Protein AF-A0A7Y5RQY8-F1 (afdb_monomer_lite)

Structure (mmCIF, N/CA/C/O backbone):
data_AF-A0A7Y5RQY8-F1
#
_entry.id   AF-A0A7Y5RQY8-F1
#
loop_
_atom_site.group_PDB
_atom_site.id
_atom_site.type_symbol
_atom_site.label_atom_id
_atom_site.label_alt_id
_atom_site.label_comp_id
_atom_site.label_asym_id
_atom_site.label_entity_id
_atom_site.label_seq_id
_atom_site.pdbx_PDB_ins_code
_atom_site.Cartn_x
_atom_site.Cartn_y
_atom_site.Cartn_z
_atom_site.occupancy
_atom_site.B_iso_or_equiv
_atom_site.auth_seq_id
_atom_site.auth_comp_id
_atom_site.auth_asym_id
_atom_site.auth_atom_id
_atom_site.pdbx_PDB_model_num
ATOM 1 N N . ALA A 1 1 ? 16.089 6.364 12.285 1.00 86.25 1 ALA A N 1
ATOM 2 C CA . ALA A 1 1 ? 15.432 7.154 11.221 1.00 86.25 1 ALA A CA 1
ATOM 3 C C . ALA A 1 1 ? 16.442 7.715 10.218 1.00 86.25 1 ALA A C 1
ATOM 5 O O . ALA A 1 1 ? 16.440 7.250 9.089 1.00 86.25 1 ALA A O 1
ATOM 6 N N . LEU A 1 2 ? 17.347 8.623 10.615 1.00 91.94 2 LEU A N 1
ATOM 7 C CA . LEU A 1 2 ? 18.301 9.267 9.690 1.00 91.94 2 LEU A CA 1
ATOM 8 C C . LEU A 1 2 ? 19.175 8.281 8.898 1.00 91.94 2 LEU A C 1
ATOM 10 O O . LEU A 1 2 ? 19.294 8.417 7.688 1.00 91.94 2 LEU A O 1
ATOM 14 N N . PHE A 1 3 ? 19.718 7.253 9.556 1.00 95.25 3 PHE A N 1
ATOM 15 C CA . PHE A 1 3 ? 20.501 6.213 8.880 1.00 95.25 3 PHE A CA 1
ATOM 16 C C . PHE A 1 3 ? 19.697 5.464 7.802 1.00 95.25 3 PHE A C 1
ATOM 18 O O . PHE A 1 3 ? 20.173 5.301 6.686 1.00 95.25 3 PHE A O 1
ATOM 25 N N . ALA A 1 4 ? 18.458 5.061 8.108 1.00 93.50 4 ALA A N 1
ATOM 26 C CA . ALA A 1 4 ? 17.587 4.376 7.151 1.00 93.50 4 ALA A CA 1
ATOM 27 C C . ALA A 1 4 ? 17.190 5.288 5.979 1.00 93.50 4 ALA A C 1
ATOM 29 O O . ALA A 1 4 ? 17.157 4.837 4.841 1.00 93.50 4 ALA A O 1
ATOM 30 N N . ALA A 1 5 ? 16.947 6.576 6.246 1.00 94.44 5 ALA A N 1
ATOM 31 C CA . ALA A 1 5 ? 16.680 7.563 5.204 1.00 94.44 5 ALA A CA 1
ATOM 32 C C . ALA A 1 5 ? 17.895 7.761 4.285 1.00 94.44 5 ALA A C 1
ATOM 34 O O . ALA A 1 5 ? 17.738 7.781 3.069 1.00 94.44 5 ALA A O 1
ATOM 35 N N . LEU A 1 6 ? 19.106 7.844 4.849 1.00 95.56 6 LEU A N 1
ATOM 36 C CA . LEU A 1 6 ? 20.339 7.926 4.065 1.00 95.56 6 LEU A CA 1
ATOM 37 C C . LEU A 1 6 ? 20.538 6.667 3.216 1.00 95.56 6 LEU A C 1
ATOM 39 O O . LEU A 1 6 ? 20.807 6.778 2.026 1.00 95.56 6 LEU A O 1
ATOM 43 N N . LEU A 1 7 ? 20.351 5.482 3.801 1.00 95.44 7 LEU A N 1
ATOM 44 C CA . LEU A 1 7 ? 20.436 4.215 3.076 1.00 95.44 7 LEU A CA 1
ATOM 45 C C . LEU A 1 7 ? 19.425 4.156 1.921 1.00 95.44 7 LEU A C 1
ATOM 47 O O . LEU A 1 7 ? 19.789 3.768 0.815 1.00 95.44 7 LEU A O 1
ATOM 51 N N . PHE A 1 8 ? 18.183 4.585 2.156 1.00 93.81 8 PHE A N 1
ATOM 52 C CA . PHE A 1 8 ? 17.134 4.647 1.139 1.00 93.81 8 PHE A CA 1
ATOM 53 C C . PHE A 1 8 ? 17.478 5.615 -0.001 1.00 93.81 8 PHE A C 1
ATOM 55 O O . PHE A 1 8 ? 17.307 5.267 -1.169 1.00 93.81 8 PHE A O 1
ATOM 62 N N . LEU A 1 9 ? 18.003 6.805 0.314 1.00 93.75 9 LEU A N 1
ATOM 63 C CA . LEU A 1 9 ? 18.433 7.783 -0.690 1.00 93.75 9 LEU A CA 1
ATOM 64 C C . LEU A 1 9 ? 19.618 7.265 -1.508 1.00 93.75 9 LEU A C 1
ATOM 66 O O . LEU A 1 9 ? 19.594 7.361 -2.732 1.00 93.75 9 LEU A O 1
ATOM 70 N N . THR A 1 10 ? 20.616 6.663 -0.858 1.00 91.19 10 THR A N 1
ATOM 71 C CA . THR A 1 10 ? 21.766 6.060 -1.543 1.00 91.19 10 THR A CA 1
ATOM 72 C C . THR A 1 10 ? 21.325 4.921 -2.458 1.00 91.19 10 THR A C 1
ATOM 74 O O . THR A 1 10 ? 21.708 4.900 -3.623 1.00 91.19 10 THR A O 1
ATOM 77 N N . ALA A 1 11 ? 20.470 4.012 -1.981 1.00 90.25 11 ALA A N 1
ATOM 78 C CA . ALA A 1 11 ? 19.927 2.936 -2.807 1.00 90.25 11 ALA A CA 1
ATOM 79 C C . ALA A 1 11 ? 19.130 3.486 -4.002 1.00 90.25 11 ALA A C 1
ATOM 81 O O . ALA A 1 11 ? 19.327 3.047 -5.130 1.00 90.25 11 ALA A O 1
ATOM 82 N N . SER A 1 12 ? 18.294 4.504 -3.779 1.00 88.44 12 SER A N 1
ATOM 83 C CA . SER A 1 12 ? 17.529 5.161 -4.846 1.00 88.44 12 SER A CA 1
ATOM 84 C C . SER A 1 12 ? 18.435 5.827 -5.884 1.00 88.44 12 SER A C 1
ATOM 86 O O . SER A 1 12 ? 18.117 5.786 -7.068 1.00 88.44 12 SER A O 1
ATOM 88 N N . ALA A 1 13 ? 19.569 6.400 -5.464 1.00 85.00 13 ALA A N 1
ATOM 89 C CA . ALA A 1 13 ? 20.581 6.966 -6.358 1.00 85.00 13 ALA A CA 1
ATOM 90 C C . ALA A 1 13 ? 21.304 5.895 -7.187 1.00 85.00 13 ALA A C 1
ATOM 92 O O . ALA A 1 13 ? 21.624 6.135 -8.350 1.00 85.00 13 ALA A O 1
ATOM 93 N N . MET A 1 14 ? 21.548 4.719 -6.600 1.00 84.50 14 MET A N 1
ATOM 94 C CA . MET A 1 14 ? 22.193 3.588 -7.276 1.00 84.50 14 MET A CA 1
ATOM 95 C C . MET A 1 14 ? 21.294 2.916 -8.321 1.00 84.50 14 MET A C 1
ATOM 97 O O . MET A 1 14 ? 21.819 2.284 -9.231 1.00 84.50 14 MET A O 1
ATOM 101 N N . ILE A 1 15 ? 19.968 3.040 -8.194 1.00 78.44 15 ILE A N 1
ATOM 102 C CA . ILE A 1 15 ? 18.998 2.465 -9.136 1.00 78.44 15 ILE A CA 1
ATOM 103 C C . ILE A 1 15 ? 18.885 3.351 -10.380 1.00 78.44 15 ILE A C 1
ATOM 105 O O . ILE A 1 15 ? 19.345 2.972 -11.453 1.00 78.44 15 ILE A O 1
ATOM 109 N N . ASN A 1 16 ? 18.282 4.536 -10.249 1.00 73.88 16 ASN A N 1
ATOM 110 C CA . ASN A 1 16 ? 18.200 5.517 -11.325 1.00 73.88 16 ASN A CA 1
ATOM 111 C C . ASN A 1 16 ? 17.861 6.924 -10.802 1.00 73.88 16 ASN A C 1
ATOM 113 O O . ASN A 1 16 ? 17.529 7.151 -9.636 1.00 73.88 16 ASN A O 1
ATOM 117 N N . HIS A 1 17 ? 17.961 7.909 -11.689 1.00 72.88 17 HIS A N 1
ATOM 118 C CA . HIS A 1 17 ? 17.738 9.308 -11.341 1.00 72.88 17 HIS A CA 1
ATOM 119 C C . HIS A 1 17 ? 16.277 9.598 -10.939 1.00 72.88 17 HIS A C 1
ATOM 121 O O . HIS A 1 17 ? 16.040 10.386 -10.022 1.00 72.88 17 HIS A O 1
ATOM 127 N N . GLN A 1 18 ? 15.289 8.953 -11.573 1.00 75.25 18 GLN A N 1
ATOM 128 C CA . GLN A 1 18 ? 13.869 9.153 -11.255 1.00 75.25 18 GLN A CA 1
ATOM 129 C C . GLN A 1 18 ? 13.537 8.671 -9.842 1.00 75.25 18 GLN A C 1
ATOM 131 O O . GLN A 1 18 ? 12.853 9.380 -9.099 1.00 75.25 18 GLN A O 1
ATOM 136 N N . THR A 1 19 ? 14.053 7.503 -9.446 1.00 82.31 19 THR A N 1
ATOM 137 C CA . THR A 1 19 ? 13.873 6.972 -8.093 1.00 82.31 19 THR A CA 1
ATOM 138 C C . THR A 1 19 ? 14.480 7.903 -7.051 1.00 82.31 19 THR A C 1
ATOM 140 O O . THR A 1 19 ? 13.837 8.172 -6.040 1.00 82.31 19 THR A O 1
ATOM 143 N N . LEU A 1 20 ? 15.660 8.480 -7.310 1.00 84.75 20 LEU A N 1
ATOM 144 C CA . LEU A 1 20 ? 16.273 9.457 -6.404 1.00 84.75 20 LEU A CA 1
ATOM 145 C C . LEU A 1 20 ? 15.466 10.758 -6.292 1.00 84.75 20 LEU A C 1
ATOM 147 O O . LEU A 1 20 ? 15.287 11.261 -5.187 1.00 84.75 20 LEU A O 1
ATOM 151 N N . ILE A 1 21 ? 14.968 11.305 -7.404 1.00 82.06 21 ILE A N 1
ATOM 152 C CA . ILE A 1 21 ? 14.192 12.558 -7.404 1.00 82.06 21 ILE A CA 1
ATOM 153 C C . ILE A 1 21 ? 12.893 12.408 -6.602 1.00 82.06 21 ILE A C 1
ATOM 155 O O . ILE A 1 21 ? 12.483 13.336 -5.904 1.00 82.06 21 ILE A O 1
ATOM 159 N N . LEU A 1 22 ? 12.247 11.243 -6.683 1.00 84.00 22 LEU A N 1
ATOM 160 C CA . LEU A 1 22 ? 10.982 10.974 -5.994 1.00 84.00 22 LEU A CA 1
ATOM 161 C C . LEU A 1 22 ? 11.167 10.442 -4.564 1.00 84.00 22 LEU A C 1
ATOM 163 O O . LEU A 1 22 ? 10.248 10.544 -3.749 1.00 84.00 22 LEU A O 1
ATOM 167 N N . ALA A 1 23 ? 12.352 9.935 -4.218 1.00 90.50 23 ALA A N 1
ATOM 168 C CA . ALA A 1 23 ? 12.654 9.402 -2.892 1.00 90.50 23 ALA A CA 1
ATOM 169 C C . ALA A 1 23 ? 12.385 10.394 -1.733 1.00 90.50 23 ALA A C 1
ATOM 171 O O . ALA A 1 23 ? 11.777 9.978 -0.743 1.00 90.50 23 ALA A O 1
ATOM 172 N N . PRO A 1 24 ? 12.734 11.697 -1.812 1.00 92.88 24 PRO A N 1
ATOM 173 C CA . PRO A 1 24 ? 12.376 12.665 -0.775 1.00 92.88 24 PRO A CA 1
ATOM 174 C C . PRO A 1 24 ? 10.868 12.764 -0.523 1.00 92.88 24 PRO A C 1
ATOM 176 O O . PRO A 1 24 ? 10.451 12.824 0.632 1.00 92.88 24 PRO A O 1
ATOM 179 N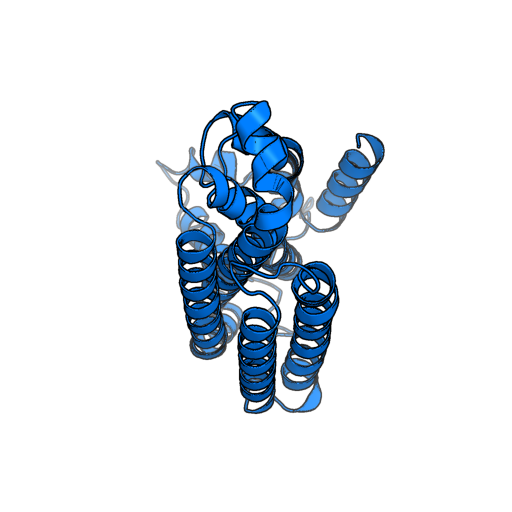 N . LEU A 1 25 ? 10.040 12.730 -1.575 1.00 90.25 25 LEU A N 1
ATOM 180 C CA . LEU A 1 25 ? 8.581 12.745 -1.432 1.00 90.25 25 LEU A CA 1
ATOM 181 C C . LEU A 1 25 ? 8.092 11.491 -0.695 1.00 90.25 25 LEU A C 1
ATOM 183 O O . LEU A 1 25 ? 7.275 11.595 0.222 1.00 90.25 25 LEU A O 1
ATOM 187 N N . ALA A 1 26 ? 8.640 10.322 -1.038 1.00 92.19 26 ALA A N 1
ATOM 188 C CA . ALA A 1 26 ? 8.333 9.077 -0.341 1.00 92.19 26 ALA A CA 1
ATOM 189 C C . ALA A 1 26 ? 8.706 9.138 1.148 1.00 92.19 26 ALA A C 1
ATOM 191 O O . ALA A 1 26 ? 7.901 8.769 2.004 1.00 92.19 26 ALA A O 1
ATOM 192 N N . LEU A 1 27 ? 9.886 9.676 1.474 1.00 94.75 27 LEU A N 1
ATOM 193 C CA . LEU A 1 27 ? 10.329 9.860 2.858 1.00 94.75 27 LEU A CA 1
ATOM 194 C C . LEU A 1 27 ? 9.451 10.841 3.635 1.00 94.75 27 LEU A C 1
ATOM 196 O O . LEU A 1 27 ? 9.189 10.604 4.811 1.00 94.75 27 LEU A O 1
ATOM 200 N N . VAL A 1 28 ? 8.982 11.922 3.009 1.00 94.56 28 VAL A N 1
ATOM 201 C CA . VAL A 1 28 ? 8.063 12.873 3.656 1.00 94.56 28 VAL A CA 1
ATOM 202 C C . VAL A 1 28 ? 6.733 12.199 3.985 1.00 94.56 28 VAL A C 1
ATOM 204 O O . VAL A 1 28 ? 6.226 12.367 5.093 1.00 94.56 28 VAL A O 1
ATOM 207 N N . ILE A 1 29 ? 6.187 11.396 3.069 1.00 94.31 29 ILE A N 1
ATOM 208 C CA . ILE A 1 29 ? 4.927 10.676 3.293 1.00 94.31 29 ILE A CA 1
ATOM 209 C C . ILE A 1 29 ? 5.100 9.624 4.400 1.00 94.31 29 ILE A C 1
ATOM 211 O O . ILE A 1 29 ? 4.358 9.640 5.380 1.00 94.31 29 ILE A O 1
ATOM 215 N N . ILE A 1 30 ? 6.115 8.760 4.306 1.00 91.56 30 ILE A N 1
ATOM 216 C CA . ILE A 1 30 ? 6.365 7.675 5.276 1.00 91.56 30 ILE A CA 1
ATOM 217 C C . ILE A 1 30 ? 6.840 8.217 6.636 1.00 91.56 30 ILE A C 1
ATOM 219 O O . ILE A 1 30 ? 6.532 7.654 7.681 1.00 91.56 30 ILE A O 1
ATOM 223 N N . GLY A 1 31 ? 7.582 9.320 6.662 1.00 92.06 31 GLY A N 1
ATOM 224 C CA . GLY A 1 31 ? 8.001 9.967 7.905 1.00 92.06 31 GLY A CA 1
ATOM 225 C C . GLY A 1 31 ? 6.883 10.776 8.564 1.00 92.06 31 GLY A C 1
ATOM 226 O O . GLY A 1 31 ? 6.864 10.921 9.784 1.00 92.06 31 GLY A O 1
ATOM 227 N N . GLY A 1 32 ? 5.955 11.304 7.762 1.00 92.25 32 GLY A N 1
ATOM 228 C CA . GLY A 1 32 ? 4.903 12.215 8.202 1.00 92.25 32 GLY A CA 1
ATOM 229 C C . GLY A 1 32 ? 3.539 11.572 8.453 1.00 92.25 32 GLY A C 1
ATOM 230 O O . GLY A 1 32 ? 2.712 12.204 9.115 1.00 92.25 32 GLY A O 1
ATOM 231 N N . TYR A 1 33 ? 3.271 10.350 7.967 1.00 92.69 33 TYR A N 1
ATOM 232 C CA . TYR A 1 33 ? 1.917 9.773 8.016 1.00 92.69 33 TYR A CA 1
ATOM 233 C C . TYR A 1 33 ? 1.357 9.707 9.444 1.00 92.69 33 TYR A C 1
ATOM 235 O O . TYR A 1 33 ? 0.183 10.004 9.653 1.00 92.69 33 TYR A O 1
ATOM 243 N N . SER A 1 34 ? 2.189 9.402 10.444 1.00 88.88 34 SER A N 1
ATOM 244 C CA . SER A 1 34 ? 1.762 9.276 11.845 1.00 88.88 34 SER A CA 1
ATOM 245 C C . SER A 1 34 ? 1.221 10.587 12.428 1.00 88.88 34 SER A C 1
ATOM 247 O O . SER A 1 34 ? 0.363 10.576 13.310 1.00 88.88 34 SER A O 1
ATOM 249 N N . LEU A 1 35 ? 1.656 11.737 11.902 1.00 94.69 35 LEU A N 1
ATOM 250 C CA . LEU A 1 35 ? 1.185 13.053 12.333 1.00 94.69 35 LEU A CA 1
ATOM 251 C C . LEU A 1 35 ? -0.209 13.384 11.790 1.00 94.69 35 LEU A C 1
ATOM 253 O O . LEU A 1 35 ? -0.902 14.234 12.350 1.00 94.69 35 LEU A O 1
ATOM 257 N N . THR A 1 36 ? -0.649 12.706 10.727 1.00 95.94 36 THR A N 1
ATOM 258 C CA . THR A 1 36 ? -1.875 13.066 9.998 1.00 95.94 36 THR A CA 1
ATOM 259 C C . THR A 1 36 ? -3.149 12.907 10.821 1.00 95.94 36 THR A C 1
ATOM 261 O O . THR A 1 36 ? -4.093 13.681 10.624 1.00 95.94 36 THR A O 1
ATOM 264 N N . LYS A 1 37 ? -3.128 12.019 11.826 1.00 96.00 37 LYS A N 1
ATOM 265 C CA . LYS A 1 37 ? -4.186 11.870 12.838 1.00 96.00 37 LYS A CA 1
ATOM 266 C C . LYS A 1 37 ? -4.514 13.186 13.561 1.00 96.00 37 LYS A C 1
ATOM 268 O O . LYS A 1 37 ? -5.621 13.362 14.054 1.00 96.00 37 LYS A O 1
ATOM 273 N N . ARG A 1 38 ? -3.605 14.168 13.616 1.00 96.31 38 ARG A N 1
ATOM 274 C CA . ARG A 1 38 ? -3.878 15.483 14.238 1.00 96.31 38 ARG A CA 1
ATOM 275 C C . ARG A 1 38 ? -4.837 16.344 13.406 1.00 96.31 38 ARG A C 1
ATOM 277 O O . ARG A 1 38 ? -5.558 17.193 13.938 1.00 96.31 38 ARG A O 1
ATOM 284 N N . TRP A 1 39 ? -4.880 16.131 12.093 1.00 95.50 39 TRP A N 1
ATOM 285 C CA . TRP A 1 39 ? -5.591 17.018 11.171 1.00 95.50 39 TRP A CA 1
ATOM 286 C C . TRP A 1 39 ? -6.813 16.369 10.530 1.00 95.50 39 TRP A C 1
ATOM 288 O O . TRP A 1 39 ? -7.833 17.049 10.397 1.00 95.50 39 TRP A O 1
ATOM 298 N N . THR A 1 40 ? -6.773 15.071 10.225 1.00 96.00 40 THR A N 1
ATOM 299 C CA . THR A 1 40 ? -7.836 14.395 9.469 1.00 96.00 40 THR A CA 1
ATOM 300 C C . THR A 1 40 ? -8.105 12.974 9.957 1.00 96.00 40 THR A C 1
ATOM 302 O O . THR A 1 40 ? -7.188 12.264 10.346 1.00 96.00 40 THR A O 1
ATOM 305 N N . ALA A 1 41 ? -9.370 12.545 9.880 1.00 95.81 41 ALA A N 1
ATOM 306 C CA . ALA A 1 41 ? -9.755 11.148 10.096 1.00 95.81 41 ALA A CA 1
ATOM 307 C C . ALA A 1 41 ? -9.360 10.243 8.914 1.00 95.81 41 ALA A C 1
ATOM 309 O O . ALA A 1 41 ? -9.377 9.027 9.039 1.00 95.81 41 ALA A O 1
ATOM 310 N N . LEU A 1 42 ? -8.984 10.823 7.768 1.00 95.88 42 LEU A N 1
ATOM 311 C CA . LEU A 1 42 ? -8.523 10.098 6.579 1.00 95.88 42 LEU A CA 1
ATOM 312 C C . LEU A 1 42 ? -7.035 9.700 6.655 1.00 95.88 42 LEU A C 1
ATOM 314 O O . LEU A 1 42 ? -6.427 9.403 5.631 1.00 95.88 42 LEU A O 1
ATOM 318 N N . CYS A 1 43 ? -6.438 9.698 7.850 1.00 95.50 43 CYS A N 1
ATOM 319 C CA . CYS A 1 43 ? -5.035 9.343 8.083 1.00 95.50 43 CYS A CA 1
ATOM 320 C C . CYS A 1 43 ? -4.662 7.956 7.530 1.00 95.50 43 CYS A C 1
ATOM 322 O O . CYS A 1 43 ? -3.565 7.779 7.007 1.00 95.50 43 CYS A O 1
ATOM 324 N N . HIS A 1 44 ? -5.607 7.012 7.554 1.00 96.94 44 HIS A N 1
ATOM 325 C CA . HIS A 1 44 ? -5.449 5.655 7.023 1.00 96.94 44 HIS A CA 1
ATOM 326 C C . HIS A 1 44 ? -5.123 5.647 5.520 1.00 96.94 44 HIS A C 1
ATOM 328 O O . HIS A 1 44 ? -4.323 4.841 5.054 1.00 96.94 44 HIS A O 1
ATOM 334 N N . LEU A 1 45 ? -5.672 6.602 4.752 1.00 97.44 45 LEU A N 1
ATOM 335 C CA . LEU A 1 45 ? -5.351 6.754 3.328 1.00 97.44 45 LEU A CA 1
ATOM 336 C C . LEU A 1 45 ? -3.933 7.295 3.114 1.00 97.44 45 LEU A C 1
ATOM 338 O O . LEU A 1 45 ? -3.343 7.032 2.072 1.00 97.44 45 LEU A O 1
ATOM 342 N N . VAL A 1 46 ? -3.369 8.031 4.078 1.00 96.50 46 VAL A N 1
ATOM 343 C CA . VAL A 1 46 ? -1.985 8.523 3.988 1.00 96.50 46 VAL A CA 1
ATOM 344 C C . VAL A 1 46 ? -0.990 7.401 4.272 1.00 96.50 46 VAL A C 1
ATOM 346 O O . VAL A 1 46 ? 0.018 7.301 3.575 1.00 96.50 46 VAL A O 1
ATOM 349 N N . LEU A 1 47 ? -1.289 6.517 5.231 1.00 94.94 47 LEU A N 1
ATOM 350 C CA . LEU A 1 47 ? -0.525 5.277 5.398 1.00 94.94 47 LEU A CA 1
ATOM 351 C C . LEU A 1 47 ? -0.631 4.400 4.141 1.00 94.94 47 LEU A C 1
ATOM 353 O O . LEU A 1 47 ? 0.388 3.941 3.626 1.00 94.94 47 LEU A O 1
ATOM 357 N N . GLY A 1 48 ? -1.849 4.242 3.610 1.00 96.88 48 GLY A N 1
ATOM 358 C CA . GLY A 1 48 ? -2.094 3.553 2.345 1.00 96.88 48 GLY A CA 1
ATOM 359 C C . GLY A 1 48 ? -1.273 4.126 1.195 1.00 96.88 48 GLY A C 1
ATOM 360 O O . GLY A 1 48 ? -0.621 3.378 0.471 1.00 96.88 48 GLY A O 1
ATOM 361 N N . LEU A 1 49 ? -1.226 5.454 1.069 1.00 95.56 49 LEU A N 1
ATOM 362 C CA . LEU A 1 49 ? -0.393 6.137 0.085 1.00 95.56 49 LEU A CA 1
ATOM 363 C C . LEU A 1 49 ? 1.087 5.801 0.278 1.00 95.56 49 LEU A C 1
ATOM 365 O O . LEU A 1 49 ? 1.759 5.503 -0.701 1.00 95.56 49 LEU A O 1
ATOM 369 N N . GLY A 1 50 ? 1.585 5.796 1.518 1.00 94.50 50 GLY A N 1
ATOM 370 C CA . GLY A 1 50 ? 2.972 5.439 1.824 1.00 94.50 50 GLY A CA 1
ATOM 371 C C . GLY A 1 50 ? 3.370 4.058 1.297 1.00 94.50 50 GLY A C 1
ATOM 372 O O . GLY A 1 50 ? 4.445 3.920 0.717 1.00 94.50 50 GLY A O 1
ATOM 373 N N . LEU A 1 51 ? 2.494 3.057 1.429 1.00 94.38 51 LEU A N 1
ATOM 374 C CA . LEU A 1 51 ? 2.737 1.708 0.904 1.00 94.38 51 LEU A CA 1
ATOM 375 C C . LEU A 1 51 ? 2.453 1.575 -0.601 1.00 94.38 51 LEU A C 1
ATOM 377 O O . LEU A 1 51 ? 3.139 0.817 -1.284 1.00 94.38 51 LEU A O 1
ATOM 381 N N . ALA A 1 52 ? 1.525 2.355 -1.156 1.00 95.50 52 ALA A N 1
ATOM 382 C CA . ALA A 1 52 ? 1.269 2.409 -2.598 1.00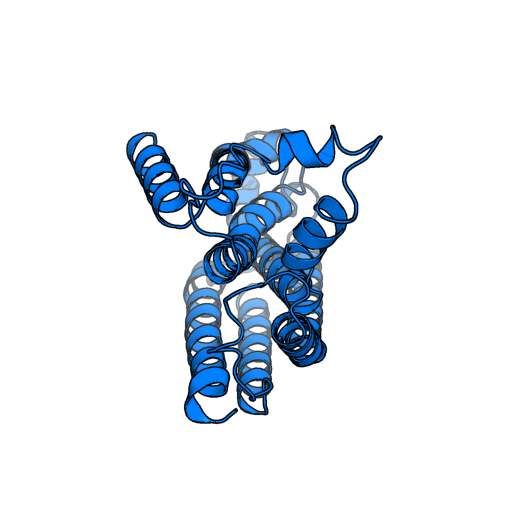 95.50 52 ALA A CA 1
ATOM 383 C C . ALA A 1 52 ? 2.452 2.959 -3.412 1.00 95.50 52 ALA A C 1
ATOM 385 O O . ALA A 1 52 ? 2.559 2.695 -4.610 1.00 95.50 52 ALA A O 1
ATOM 386 N N . LEU A 1 53 ? 3.378 3.678 -2.771 1.00 92.00 53 LEU A N 1
ATOM 387 C CA . LEU A 1 53 ? 4.630 4.087 -3.404 1.00 92.00 53 LEU A CA 1
ATOM 388 C C . LEU A 1 53 ? 5.547 2.902 -3.732 1.00 92.00 53 LEU A C 1
ATOM 390 O O . LEU A 1 53 ? 6.400 3.049 -4.600 1.00 92.00 53 LEU A O 1
ATOM 394 N N . ALA A 1 54 ? 5.385 1.739 -3.093 1.00 91.19 54 ALA A N 1
ATOM 395 C CA . ALA A 1 54 ? 6.211 0.565 -3.369 1.00 91.19 54 ALA A CA 1
ATOM 396 C C . ALA A 1 54 ? 6.031 0.023 -4.804 1.00 91.19 54 ALA A C 1
ATOM 398 O O . ALA A 1 54 ? 7.036 -0.053 -5.511 1.00 91.19 54 ALA A O 1
ATOM 399 N N . PRO A 1 55 ? 4.813 -0.300 -5.299 1.00 90.44 55 PRO A N 1
ATOM 400 C CA . PRO A 1 55 ? 4.638 -0.718 -6.694 1.00 90.44 55 PRO A CA 1
ATOM 401 C C . PRO A 1 55 ? 5.009 0.384 -7.700 1.00 90.44 55 PRO A C 1
ATOM 403 O O . PRO A 1 55 ? 5.604 0.078 -8.730 1.00 90.44 55 PRO A O 1
ATOM 406 N N . LEU A 1 56 ? 4.743 1.662 -7.396 1.00 87.38 56 LEU A N 1
ATOM 407 C CA . LEU A 1 56 ? 5.162 2.783 -8.255 1.00 87.38 56 LEU A CA 1
ATOM 408 C C . LEU A 1 56 ? 6.690 2.905 -8.334 1.00 87.38 56 LEU A C 1
ATOM 410 O O . LEU A 1 56 ? 7.249 3.084 -9.414 1.00 87.38 56 LEU A O 1
ATOM 414 N N . GLY A 1 57 ? 7.367 2.795 -7.191 1.00 86.06 57 GLY A N 1
ATOM 415 C CA . GLY A 1 57 ? 8.821 2.837 -7.086 1.00 86.06 57 GLY A CA 1
ATOM 416 C C . GLY A 1 57 ? 9.483 1.630 -7.744 1.00 86.06 57 GLY A C 1
ATOM 417 O O . GLY A 1 57 ? 10.475 1.800 -8.441 1.00 86.06 57 GLY A O 1
ATOM 418 N N . GLY A 1 58 ? 8.911 0.432 -7.585 1.00 84.25 58 GLY A N 1
ATOM 419 C CA . GLY A 1 58 ? 9.372 -0.785 -8.256 1.00 84.25 58 GLY A CA 1
ATOM 420 C C . GLY A 1 58 ? 9.245 -0.690 -9.776 1.00 84.25 58 GLY A C 1
ATOM 421 O O . GLY A 1 58 ? 10.185 -1.026 -10.492 1.00 84.25 58 GLY A O 1
ATOM 422 N N . TRP A 1 59 ? 8.130 -0.148 -10.270 1.00 82.00 59 TRP A N 1
ATOM 423 C CA . TRP A 1 59 ? 7.962 0.132 -11.692 1.00 82.00 59 TRP A CA 1
ATOM 424 C C . TRP A 1 59 ? 9.006 1.132 -12.198 1.00 82.00 59 TRP A C 1
ATOM 426 O O . TRP A 1 59 ? 9.739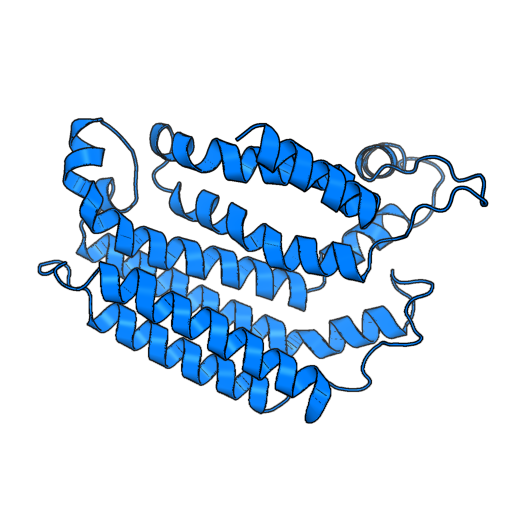 0.828 -13.132 1.00 82.00 59 TRP A O 1
ATOM 436 N N . LEU A 1 60 ? 9.149 2.281 -11.531 1.00 78.25 60 LEU A N 1
ATOM 437 C CA . LEU A 1 60 ? 10.162 3.291 -11.853 1.00 78.25 60 LEU A CA 1
ATOM 438 C C . LEU A 1 60 ? 11.594 2.755 -11.801 1.00 78.25 60 LEU A C 1
ATOM 440 O O . LEU A 1 60 ? 12.428 3.176 -12.597 1.00 78.25 60 LEU A O 1
ATOM 444 N N . ALA A 1 61 ? 11.890 1.843 -10.879 1.00 78.00 61 ALA A N 1
ATOM 445 C CA . ALA A 1 61 ? 13.181 1.175 -10.806 1.00 78.00 61 ALA A CA 1
ATOM 446 C C . ALA A 1 61 ? 13.435 0.310 -12.048 1.00 78.00 61 ALA A C 1
ATOM 448 O O . ALA A 1 61 ? 14.549 0.310 -12.562 1.00 78.00 61 ALA A O 1
ATOM 449 N N . ALA A 1 62 ? 12.402 -0.381 -12.541 1.00 74.88 62 ALA A N 1
ATOM 450 C CA . ALA A 1 62 ? 12.493 -1.276 -13.690 1.00 74.88 62 ALA A CA 1
ATOM 451 C C . ALA A 1 62 ? 12.574 -0.542 -15.037 1.00 74.88 62 ALA A C 1
ATOM 453 O O . ALA A 1 62 ? 13.300 -0.986 -15.918 1.00 74.88 62 ALA A O 1
ATOM 454 N N . VAL A 1 63 ? 11.840 0.564 -15.207 1.00 70.69 63 VAL A N 1
ATOM 455 C CA . VAL A 1 63 ? 11.714 1.264 -16.506 1.00 70.69 63 VAL A CA 1
ATOM 456 C C . VAL A 1 63 ? 12.436 2.610 -16.567 1.00 70.69 63 VAL A C 1
ATOM 458 O O . VAL A 1 63 ? 12.448 3.270 -17.607 1.00 70.69 63 VAL A O 1
ATOM 461 N N . GLY A 1 64 ? 12.990 3.063 -15.443 1.00 64.12 64 GLY A N 1
ATOM 462 C CA . GLY A 1 64 ? 13.693 4.335 -15.360 1.00 64.12 64 GLY A CA 1
ATOM 463 C C . GLY A 1 64 ? 14.998 4.343 -16.156 1.00 64.12 64 GLY A C 1
ATOM 464 O O . GLY A 1 64 ? 15.617 3.305 -16.384 1.00 64.12 64 GLY A O 1
ATOM 465 N N . ARG A 1 65 ? 15.438 5.531 -16.586 1.00 60.25 65 ARG A N 1
ATOM 466 C CA . ARG A 1 65 ? 16.656 5.662 -17.401 1.00 60.25 65 ARG A CA 1
ATOM 467 C C . ARG A 1 65 ? 17.910 5.670 -16.511 1.00 60.25 65 ARG A C 1
ATOM 469 O O . ARG A 1 65 ? 17.930 6.421 -15.525 1.00 60.25 65 ARG A O 1
ATOM 476 N N . PRO A 1 66 ? 18.959 4.898 -16.854 1.00 54.78 66 PRO A N 1
ATOM 477 C CA . PRO A 1 66 ? 20.248 4.945 -16.166 1.00 54.78 66 PRO A CA 1
ATOM 478 C C . PRO A 1 66 ? 20.904 6.331 -16.219 1.00 54.78 66 PRO A C 1
ATOM 480 O O . PRO A 1 66 ? 20.515 7.195 -17.005 1.00 54.78 66 PRO A O 1
ATOM 483 N N . TRP A 1 67 ? 21.937 6.531 -15.399 1.00 52.66 67 TRP A N 1
ATOM 484 C CA . TRP A 1 67 ? 22.790 7.720 -15.445 1.00 52.66 67 TRP A CA 1
ATOM 485 C C . TRP A 1 67 ? 23.591 7.757 -16.758 1.00 52.66 67 TRP A C 1
ATOM 487 O O . TRP A 1 67 ? 24.644 7.131 -16.857 1.00 52.66 67 TRP A O 1
ATOM 497 N N . ASP A 1 68 ? 23.105 8.476 -17.769 1.00 51.19 68 ASP A N 1
ATOM 498 C CA . ASP A 1 68 ? 23.840 8.684 -19.019 1.00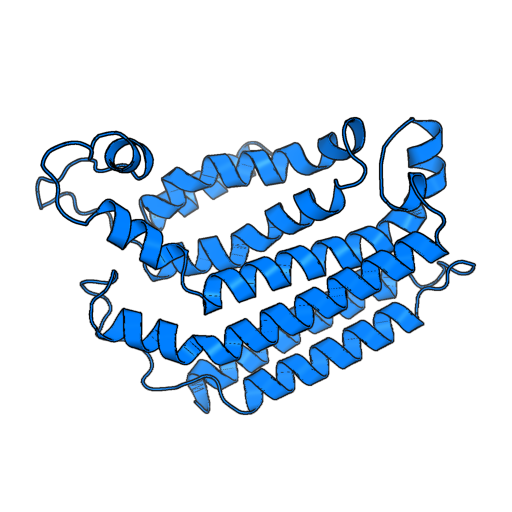 51.19 68 ASP A CA 1
ATOM 499 C C . ASP A 1 68 ? 24.688 9.961 -18.944 1.00 51.19 68 ASP A C 1
ATOM 501 O O . ASP A 1 68 ? 24.227 11.068 -19.212 1.00 51.19 68 ASP A O 1
ATOM 505 N N . ILE A 1 69 ? 25.945 9.787 -18.536 1.00 46.94 69 ILE A N 1
ATOM 506 C CA . ILE A 1 69 ? 26.946 10.859 -18.421 1.00 46.94 69 ILE A CA 1
ATOM 507 C C . ILE A 1 69 ? 27.588 11.162 -19.795 1.00 46.94 69 ILE A C 1
ATOM 509 O O . ILE A 1 69 ? 28.211 12.204 -19.977 1.00 46.94 69 ILE A O 1
ATOM 513 N N . ALA A 1 70 ? 27.442 10.272 -20.786 1.00 44.38 70 ALA A N 1
ATOM 514 C CA . ALA A 1 70 ? 28.169 10.342 -22.055 1.00 44.38 70 ALA A CA 1
ATOM 515 C C . ALA A 1 70 ? 27.464 11.184 -23.134 1.00 44.38 70 ALA A C 1
ATOM 517 O O . ALA A 1 70 ? 28.134 11.703 -24.026 1.00 44.38 70 ALA A O 1
ATOM 518 N N . SER A 1 71 ? 26.138 11.345 -23.069 1.00 52.91 71 SER A N 1
ATOM 519 C CA . SER A 1 71 ? 25.365 12.077 -24.087 1.00 52.91 71 SER A CA 1
ATOM 520 C C . SER A 1 71 ? 25.343 13.601 -23.924 1.00 52.91 71 SER A C 1
ATOM 522 O O . SER A 1 71 ? 24.763 14.284 -24.765 1.00 52.91 71 SER A O 1
ATOM 524 N N . GLY A 1 72 ? 25.947 14.162 -22.869 1.00 42.88 72 GLY A N 1
ATOM 525 C CA . GLY A 1 72 ? 25.939 15.612 -22.619 1.00 42.88 72 GLY A CA 1
ATOM 526 C C . GLY A 1 72 ? 24.548 16.203 -22.339 1.00 42.88 72 GLY A C 1
ATOM 527 O O . GLY A 1 72 ? 24.433 17.404 -22.104 1.00 42.88 72 GLY A O 1
ATOM 528 N N . ASN A 1 73 ? 23.497 15.373 -22.303 1.00 44.47 73 ASN A N 1
ATOM 529 C CA . ASN A 1 73 ? 22.153 15.735 -21.856 1.00 44.47 73 ASN A CA 1
ATOM 530 C C . ASN A 1 73 ? 22.098 15.671 -20.334 1.00 44.47 73 ASN A C 1
ATOM 532 O O . ASN A 1 73 ? 21.409 14.879 -19.694 1.00 44.47 73 ASN A O 1
ATOM 536 N N . GLU A 1 74 ? 22.911 16.542 -19.778 1.00 46.25 74 GLU A N 1
ATOM 537 C CA . GLU A 1 74 ? 22.985 16.872 -18.387 1.00 46.25 74 GLU A CA 1
ATOM 538 C C . GLU A 1 74 ? 21.633 17.495 -17.972 1.00 46.25 74 GLU A C 1
ATOM 540 O O . GLU A 1 74 ? 21.269 18.591 -18.390 1.00 46.25 74 GLU A O 1
ATOM 545 N N . TRP A 1 75 ? 20.890 16.786 -17.115 1.00 49.88 75 TRP A N 1
ATOM 546 C CA . TRP A 1 75 ? 19.808 17.333 -16.280 1.00 49.88 75 TRP A CA 1
ATOM 547 C C . TRP A 1 75 ? 18.521 17.780 -16.989 1.00 49.88 75 TRP A C 1
ATOM 549 O O . TRP A 1 75 ? 18.147 18.952 -16.961 1.00 49.88 75 TRP A O 1
ATOM 559 N N . ALA A 1 76 ? 17.702 16.826 -17.420 1.00 41.69 76 ALA A N 1
ATOM 560 C CA . ALA A 1 76 ? 16.253 17.025 -17.362 1.00 41.69 76 ALA A CA 1
ATOM 561 C C . ALA A 1 76 ? 15.718 16.419 -16.050 1.00 41.69 76 ALA A C 1
ATOM 563 O O . ALA A 1 76 ? 15.206 15.298 -16.061 1.00 41.69 76 ALA A O 1
ATOM 564 N N . PRO A 1 77 ? 15.873 17.074 -14.878 1.00 40.03 77 PRO A N 1
ATOM 565 C CA . PRO A 1 77 ? 15.234 16.578 -13.672 1.00 40.03 77 PRO A CA 1
ATOM 566 C C . PRO A 1 77 ? 13.727 16.590 -13.921 1.00 40.03 77 PRO A C 1
ATOM 568 O O . PRO A 1 77 ? 13.200 17.545 -14.495 1.00 40.03 77 PRO A O 1
ATOM 571 N N . LEU A 1 78 ? 13.038 15.549 -13.445 1.00 40.78 78 LEU A N 1
ATOM 572 C CA . LEU A 1 78 ? 11.584 15.400 -13.538 1.00 40.78 78 LEU A CA 1
ATOM 573 C C . LEU A 1 78 ? 10.867 16.732 -13.236 1.00 40.78 78 LEU A C 1
ATOM 575 O O . LEU A 1 78 ? 9.936 17.094 -13.935 1.00 40.78 78 LEU A O 1
ATOM 579 N N . GLY A 1 79 ? 11.372 17.518 -12.275 1.00 33.59 79 GLY A N 1
ATOM 580 C CA . GLY A 1 79 ? 10.846 18.839 -11.924 1.00 33.59 79 GLY A CA 1
ATOM 581 C C . GLY A 1 79 ? 11.174 19.998 -12.877 1.00 33.59 79 GLY A C 1
ATOM 582 O O . GLY A 1 79 ? 10.336 20.875 -13.017 1.00 33.59 79 GLY A O 1
ATOM 583 N N . LEU A 1 80 ? 12.325 20.045 -13.558 1.00 34.06 80 LEU A N 1
ATOM 584 C CA . LEU A 1 80 ? 12.631 21.168 -14.459 1.00 34.06 80 LEU A CA 1
ATOM 585 C C . LEU A 1 80 ? 11.962 20.951 -15.815 1.00 34.06 80 LEU A C 1
ATOM 587 O O . LEU A 1 80 ? 11.296 21.857 -16.276 1.00 34.06 80 LEU A O 1
ATOM 591 N N . THR A 1 81 ? 11.947 19.739 -16.377 1.00 40.38 81 THR A N 1
ATOM 592 C CA . THR A 1 81 ? 11.186 19.476 -17.613 1.00 40.38 81 THR A CA 1
ATOM 593 C C . THR A 1 81 ? 9.670 19.612 -17.443 1.00 40.38 81 THR A C 1
ATOM 595 O O . THR A 1 81 ? 9.024 20.073 -18.378 1.00 40.38 81 THR A O 1
ATOM 598 N N . ILE A 1 82 ? 9.095 19.319 -16.264 1.00 34.91 82 ILE A N 1
ATOM 599 C CA . ILE A 1 82 ? 7.667 19.582 -15.973 1.00 34.91 82 ILE A CA 1
ATOM 600 C C . ILE A 1 82 ? 7.328 21.088 -16.029 1.00 34.91 82 ILE A C 1
ATOM 602 O O . ILE A 1 82 ? 6.196 21.429 -16.366 1.00 34.91 82 ILE A O 1
ATOM 606 N N . PHE A 1 83 ? 8.285 21.989 -15.759 1.00 32.78 83 PHE A N 1
ATOM 607 C CA . PHE A 1 83 ? 8.042 23.441 -15.706 1.00 32.78 83 PHE A CA 1
ATOM 608 C C . PHE A 1 83 ? 8.758 24.275 -16.791 1.00 32.78 83 PHE A C 1
ATOM 610 O O . PHE A 1 83 ? 8.338 25.400 -17.043 1.00 32.78 83 PHE A O 1
ATOM 617 N N . THR A 1 84 ? 9.789 23.763 -17.473 1.00 36.91 84 THR A N 1
ATOM 618 C CA . THR A 1 84 ? 10.565 24.486 -18.507 1.00 36.91 84 THR A CA 1
ATOM 619 C C . THR A 1 84 ? 10.236 24.072 -19.940 1.00 36.91 84 THR A C 1
ATOM 621 O O . THR A 1 84 ? 10.931 24.478 -20.865 1.00 36.91 84 THR A O 1
ATOM 624 N N . SER A 1 85 ? 9.182 23.287 -20.161 1.00 38.94 85 SER A N 1
ATOM 625 C CA . SER A 1 85 ? 8.777 22.805 -21.492 1.00 38.94 85 SER A CA 1
ATOM 626 C C . SER A 1 85 ? 7.581 23.556 -22.090 1.00 38.94 85 SER A C 1
ATOM 628 O O . SER A 1 85 ? 6.823 22.990 -22.873 1.00 38.94 85 SER A O 1
ATOM 630 N N . LEU A 1 86 ? 7.404 24.841 -21.762 1.00 38.62 86 LEU A N 1
ATOM 631 C CA . LEU A 1 86 ? 6.388 25.656 -22.441 1.00 38.62 86 LEU A CA 1
ATOM 632 C C . LEU A 1 86 ? 6.818 26.118 -23.839 1.00 38.62 86 LEU A C 1
ATOM 634 O O . LEU A 1 86 ? 5.950 26.428 -24.647 1.00 38.62 86 LEU A O 1
ATOM 638 N N . GLU A 1 87 ? 8.108 26.081 -24.180 1.00 37.38 87 GLU A N 1
ATOM 639 C CA . GLU A 1 87 ? 8.575 26.425 -25.526 1.00 37.38 87 GLU A CA 1
ATOM 640 C C . GLU A 1 87 ? 9.762 25.535 -25.938 1.00 37.38 87 GLU A C 1
ATOM 642 O O . GLU A 1 87 ? 10.872 25.675 -25.436 1.00 37.38 87 GLU A O 1
ATOM 647 N N . GLY A 1 88 ? 9.533 24.601 -26.869 1.00 39.69 88 GLY A N 1
ATOM 648 C CA . GLY A 1 88 ? 10.599 24.069 -27.734 1.00 39.69 88 GLY A CA 1
ATOM 649 C C . GLY A 1 88 ? 11.103 22.637 -27.509 1.00 39.69 88 GLY A C 1
ATOM 650 O O . GLY A 1 88 ? 11.813 22.135 -28.375 1.00 39.69 88 GLY A O 1
ATOM 651 N N . ALA A 1 89 ? 10.719 21.934 -26.442 1.00 40.50 89 ALA A N 1
ATOM 652 C CA . ALA A 1 89 ? 11.040 20.511 -26.272 1.00 40.50 89 ALA A CA 1
ATOM 653 C C . ALA A 1 89 ? 9.791 19.661 -26.530 1.00 40.50 89 ALA A C 1
ATOM 655 O O . ALA A 1 89 ? 8.905 19.567 -25.681 1.00 40.50 89 ALA A O 1
ATOM 656 N N . GLY A 1 90 ? 9.700 19.066 -27.719 1.00 39.50 90 GLY A N 1
ATOM 657 C CA . GLY A 1 90 ? 8.639 18.114 -28.031 1.00 39.50 90 GLY A CA 1
ATOM 658 C C . GLY A 1 90 ? 8.548 16.995 -26.983 1.00 39.50 90 GLY A C 1
ATOM 659 O O . GLY A 1 90 ? 9.572 16.497 -26.523 1.00 39.50 90 GLY A O 1
ATOM 660 N N . ASN A 1 91 ? 7.307 16.627 -26.630 1.00 45.41 91 ASN A N 1
ATOM 661 C CA . ASN A 1 91 ? 6.822 15.335 -26.104 1.00 45.41 91 ASN A CA 1
ATOM 662 C C . ASN A 1 91 ? 7.511 14.643 -24.897 1.00 45.41 91 ASN A C 1
ATOM 664 O O . ASN A 1 91 ? 6.892 13.763 -24.302 1.00 45.41 91 ASN A O 1
ATOM 668 N N . ALA A 1 92 ? 8.679 15.069 -24.415 1.00 43.03 92 ALA A N 1
ATOM 669 C CA . ALA A 1 92 ? 9.462 14.344 -23.406 1.00 43.03 92 ALA A CA 1
ATOM 670 C C . ALA A 1 92 ? 8.809 14.282 -22.006 1.00 43.03 92 ALA A C 1
ATOM 672 O O . ALA A 1 92 ? 8.963 13.293 -21.282 1.00 43.03 92 ALA A O 1
ATOM 673 N N . VAL A 1 93 ? 8.044 15.311 -21.616 1.00 41.22 93 VAL A N 1
ATOM 674 C CA . VAL A 1 93 ? 7.278 15.325 -20.348 1.00 41.22 93 VAL A CA 1
ATOM 675 C C . VAL A 1 93 ? 6.070 14.403 -20.424 1.00 41.22 93 VAL A C 1
ATOM 677 O O . VAL A 1 93 ? 5.820 13.638 -19.493 1.00 41.22 93 VAL A O 1
ATOM 680 N N . GLY A 1 94 ? 5.344 14.460 -21.543 1.00 42.56 94 GLY A N 1
ATOM 681 C CA . GLY A 1 94 ? 4.206 13.583 -21.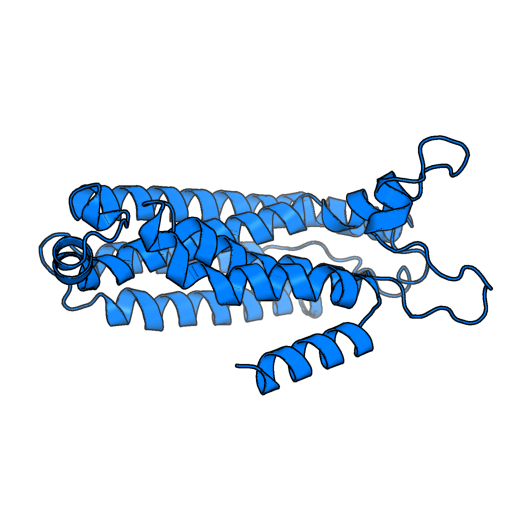803 1.00 42.56 94 GLY A CA 1
ATOM 682 C C . GLY A 1 94 ? 4.629 12.118 -21.811 1.00 42.56 94 GLY A C 1
ATOM 683 O O . GLY A 1 94 ? 3.979 11.296 -21.177 1.00 42.56 94 GLY A O 1
ATOM 684 N N . GLU A 1 95 ? 5.771 11.811 -22.428 1.00 48.31 95 GLU A N 1
ATOM 685 C CA . GLU A 1 95 ? 6.356 10.468 -22.460 1.00 48.31 95 GLU A CA 1
ATOM 686 C C . GLU A 1 95 ? 6.802 9.987 -21.072 1.00 48.31 95 GLU A C 1
ATOM 688 O O . GLU A 1 95 ? 6.489 8.865 -20.683 1.00 48.31 95 GLU A O 1
ATOM 693 N N . SER A 1 96 ? 7.465 10.839 -20.280 1.00 48.34 96 SER A N 1
ATOM 694 C CA . SER A 1 96 ? 7.953 10.470 -18.939 1.00 48.34 96 SER A CA 1
ATOM 695 C C . SER A 1 96 ? 6.822 10.235 -17.930 1.00 48.34 96 SER A C 1
ATOM 697 O O . SER A 1 96 ? 6.912 9.340 -17.089 1.00 48.34 96 SER A O 1
ATOM 699 N N . LEU A 1 97 ? 5.739 11.013 -18.016 1.00 51.91 97 LEU A N 1
ATOM 700 C CA . LEU A 1 97 ? 4.558 10.844 -17.168 1.00 51.91 97 LEU A CA 1
ATOM 701 C C . LEU A 1 97 ? 3.696 9.653 -17.626 1.00 51.91 97 LEU A C 1
ATOM 703 O O . LEU A 1 97 ? 3.161 8.930 -16.787 1.00 51.91 97 LEU A O 1
ATOM 707 N N . ALA A 1 98 ? 3.614 9.398 -18.937 1.00 54.44 98 ALA A N 1
ATOM 708 C CA . ALA A 1 98 ? 2.911 8.243 -19.503 1.00 54.44 98 ALA A CA 1
ATOM 709 C C . ALA A 1 98 ? 3.520 6.897 -19.074 1.00 54.44 98 ALA A C 1
ATOM 711 O O . ALA A 1 98 ? 2.797 5.909 -18.957 1.00 54.44 98 ALA A O 1
ATOM 712 N N . ILE A 1 99 ? 4.824 6.855 -18.780 1.00 56.53 99 ILE A N 1
ATOM 713 C CA . ILE A 1 99 ? 5.481 5.670 -18.212 1.00 56.53 99 ILE A CA 1
ATOM 714 C C . ILE A 1 99 ? 4.964 5.382 -16.801 1.00 56.53 99 ILE A C 1
ATOM 716 O O . ILE A 1 99 ? 4.643 4.243 -16.491 1.00 56.53 99 ILE A O 1
ATOM 720 N N . VAL A 1 100 ? 4.873 6.387 -15.927 1.00 60.66 100 VAL A N 1
ATOM 721 C CA . VAL A 1 100 ? 4.464 6.189 -14.520 1.00 60.66 100 VAL A CA 1
ATOM 722 C C . VAL A 1 100 ? 2.963 5.942 -14.397 1.00 60.66 100 VAL A C 1
ATOM 724 O O . VAL A 1 100 ? 2.521 5.190 -13.532 1.00 60.66 100 VAL A O 1
ATOM 727 N N . LEU A 1 101 ? 2.175 6.555 -15.278 1.00 70.56 101 LEU A N 1
ATOM 728 C CA . LEU A 1 101 ? 0.716 6.490 -15.266 1.00 70.56 101 LEU A CA 1
ATOM 729 C C . LEU A 1 101 ? 0.150 5.315 -16.075 1.00 70.56 101 LEU A C 1
ATOM 731 O O . LEU A 1 101 ? -1.005 5.362 -16.501 1.00 70.56 101 LEU A O 1
ATOM 735 N N . GLN A 1 102 ? 0.940 4.257 -16.277 1.00 77.88 102 GLN A N 1
ATOM 736 C CA . GLN A 1 102 ? 0.462 3.039 -16.922 1.00 77.88 102 GLN A CA 1
ATOM 737 C C . GLN A 1 102 ? -0.770 2.501 -16.178 1.00 77.88 102 GLN A C 1
ATOM 739 O O . GLN A 1 102 ? -0.704 2.330 -14.955 1.00 77.88 102 GLN A O 1
ATOM 744 N N . PRO A 1 103 ? -1.894 2.226 -16.872 1.00 83.75 103 PRO A N 1
ATOM 745 C CA . PRO A 1 103 ? -3.156 1.917 -16.203 1.00 83.75 103 PRO A CA 1
ATOM 746 C C . PRO A 1 103 ? -3.060 0.730 -15.242 1.00 83.75 103 PRO A C 1
ATOM 748 O O . PRO A 1 103 ? -3.629 0.786 -14.154 1.00 83.75 103 PRO A O 1
ATOM 751 N N . SER A 1 104 ? -2.295 -0.309 -15.598 1.00 86.88 104 SER A N 1
ATOM 752 C CA . SER A 1 104 ? -2.088 -1.479 -14.737 1.00 86.88 104 SER A CA 1
ATOM 753 C C . SER A 1 104 ? -1.323 -1.144 -13.452 1.00 86.88 104 SER A C 1
ATOM 755 O O . SER A 1 104 ? -1.708 -1.573 -12.366 1.00 86.88 104 SER A O 1
ATOM 757 N N . VAL A 1 105 ? -0.282 -0.317 -13.561 1.00 87.31 105 VAL A N 1
ATOM 758 C CA . VAL A 1 105 ? 0.584 0.104 -12.453 1.00 87.31 105 VAL A CA 1
ATOM 759 C C . VAL A 1 105 ? -0.170 1.029 -11.502 1.00 87.31 105 VAL A C 1
ATOM 761 O O . VAL A 1 105 ? -0.120 0.849 -10.284 1.00 87.31 105 VAL A O 1
ATOM 764 N N . VAL A 1 106 ? -0.922 1.987 -12.049 1.00 90.38 106 VAL A N 1
ATOM 765 C CA . VAL A 1 106 ? -1.784 2.877 -11.262 1.00 90.38 106 VAL A CA 1
ATOM 766 C C . VAL A 1 106 ? -2.868 2.072 -10.556 1.00 90.38 106 VAL A C 1
ATOM 768 O O . VAL A 1 106 ? -3.097 2.273 -9.365 1.00 90.38 106 VAL A O 1
ATOM 771 N N . ALA A 1 107 ? -3.506 1.130 -11.252 1.00 94.50 107 ALA A N 1
ATOM 772 C CA . ALA A 1 107 ? -4.512 0.263 -10.657 1.00 94.50 107 ALA A CA 1
ATOM 773 C C . ALA A 1 107 ? -3.918 -0.606 -9.535 1.00 94.50 107 ALA A C 1
ATOM 775 O O . ALA A 1 107 ? -4.507 -0.692 -8.460 1.00 94.50 107 ALA A O 1
ATOM 776 N N . LEU A 1 108 ? -2.716 -1.165 -9.714 1.00 93.75 108 LEU A N 1
ATOM 777 C CA . LEU A 1 108 ? -2.016 -1.907 -8.663 1.00 93.75 108 LEU A CA 1
ATOM 778 C C . LEU A 1 108 ? -1.727 -1.023 -7.440 1.00 93.75 108 LEU A C 1
ATOM 780 O O . LEU A 1 108 ? -2.042 -1.412 -6.315 1.00 93.75 108 LEU A O 1
ATOM 784 N N . ALA A 1 109 ? -1.177 0.175 -7.651 1.00 95.75 109 ALA A N 1
ATOM 785 C CA . ALA A 1 109 ? -0.854 1.119 -6.583 1.00 95.75 109 ALA A CA 1
ATOM 786 C C . ALA A 1 109 ? -2.103 1.590 -5.822 1.00 95.75 109 ALA A C 1
ATOM 788 O O . ALA A 1 109 ? -2.106 1.608 -4.591 1.00 95.75 109 ALA A O 1
ATOM 789 N N . LEU A 1 110 ? -3.188 1.912 -6.531 1.00 97.81 110 LEU A N 1
ATOM 790 C CA . LEU A 1 110 ? -4.472 2.254 -5.915 1.00 97.81 110 LEU A CA 1
ATOM 791 C C . LEU A 1 110 ? -5.054 1.076 -5.133 1.00 97.81 110 LEU A C 1
ATOM 793 O O . LEU A 1 110 ? -5.577 1.272 -4.039 1.00 97.81 110 LEU A O 1
ATOM 797 N N . GLY A 1 111 ? -4.921 -0.147 -5.649 1.00 98.19 111 GLY A N 1
ATOM 798 C CA . GLY A 1 111 ? -5.345 -1.343 -4.933 1.00 98.19 111 GLY A CA 1
ATOM 799 C C . GLY A 1 111 ? -4.583 -1.525 -3.621 1.00 98.19 111 GLY A C 1
ATOM 800 O O . GLY A 1 111 ? -5.204 -1.724 -2.580 1.00 98.19 111 GLY A O 1
ATOM 801 N N . VAL A 1 112 ? -3.256 -1.350 -3.639 1.00 97.75 112 VAL A N 1
ATOM 802 C CA . VAL A 1 112 ? -2.421 -1.373 -2.424 1.00 97.75 112 VAL A CA 1
ATOM 803 C C . VAL A 1 112 ? -2.823 -0.263 -1.451 1.00 97.75 112 VAL A C 1
ATOM 805 O O . VAL A 1 112 ? -2.963 -0.534 -0.262 1.00 97.75 112 VAL A O 1
ATOM 808 N N . LEU A 1 113 ? -3.068 0.960 -1.933 1.00 98.38 113 LEU A N 1
ATOM 809 C CA . LEU A 1 113 ? -3.511 2.078 -1.095 1.00 98.38 113 LEU A CA 1
ATOM 810 C C . LEU A 1 113 ? -4.789 1.733 -0.332 1.00 98.38 113 LEU A C 1
ATOM 812 O O . LEU A 1 113 ? -4.855 1.910 0.885 1.00 98.38 113 LEU A O 1
ATOM 816 N N . LEU A 1 114 ? -5.807 1.269 -1.059 1.00 98.69 114 LEU A N 1
ATOM 817 C CA . LEU A 1 114 ? -7.120 0.973 -0.498 1.00 98.69 114 LEU A CA 1
ATOM 818 C C . LEU A 1 114 ? -7.069 -0.235 0.437 1.00 98.69 114 LEU A C 1
ATOM 820 O O . LEU A 1 114 ? -7.682 -0.205 1.501 1.00 98.69 114 LEU A O 1
ATOM 824 N N . TRP A 1 115 ? -6.310 -1.267 0.076 1.00 98.38 115 TRP A N 1
ATOM 825 C CA . TRP A 1 115 ? -6.108 -2.441 0.918 1.00 98.38 115 TRP A CA 1
ATOM 826 C C . TRP A 1 115 ? -5.440 -2.075 2.245 1.00 98.38 115 TRP A C 1
ATOM 828 O O . TRP A 1 115 ? -5.967 -2.379 3.310 1.00 98.38 115 TRP A O 1
ATOM 838 N N . VAL A 1 116 ? -4.342 -1.321 2.194 1.00 97.62 116 VAL A N 1
ATOM 839 C CA . VAL A 1 116 ? -3.628 -0.879 3.396 1.00 97.62 116 VAL A CA 1
ATOM 840 C C . VAL A 1 116 ? -4.491 0.004 4.276 1.00 97.62 116 VAL A C 1
ATOM 842 O O . VAL A 1 116 ? -4.565 -0.202 5.485 1.00 97.62 116 VAL A O 1
ATOM 845 N N . ALA A 1 117 ? -5.181 0.970 3.677 1.00 98.25 117 ALA A N 1
ATOM 846 C CA . ALA A 1 117 ? -6.095 1.813 4.425 1.00 98.25 117 ALA A CA 1
ATOM 847 C C . ALA A 1 117 ? -7.218 0.993 5.080 1.00 98.25 117 ALA A C 1
ATOM 849 O O . ALA A 1 117 ? -7.630 1.302 6.194 1.00 98.25 117 ALA A O 1
ATOM 850 N N . GLY A 1 118 ? -7.721 -0.046 4.409 1.00 98.06 118 GLY A N 1
ATOM 851 C CA . GLY A 1 118 ? -8.790 -0.888 4.930 1.00 98.06 118 GLY A CA 1
ATOM 852 C C . GLY A 1 118 ? -8.366 -1.701 6.153 1.00 98.06 118 GLY A C 1
ATOM 853 O O . GLY A 1 118 ? -9.088 -1.674 7.156 1.00 98.06 118 GLY A O 1
ATOM 854 N N . PHE A 1 119 ? -7.206 -2.361 6.131 1.00 96.44 119 PHE A N 1
ATOM 855 C CA . PHE A 1 119 ? -6.744 -3.113 7.299 1.00 96.44 119 PHE A CA 1
ATOM 856 C C . PHE A 1 119 ? -6.263 -2.186 8.426 1.00 96.44 119 PHE A C 1
ATOM 858 O O . PHE A 1 119 ? -6.431 -2.516 9.597 1.00 96.44 119 PHE A O 1
ATOM 865 N N . ASP A 1 120 ? -5.722 -1.002 8.108 1.00 96.44 120 ASP A N 1
ATOM 866 C CA . ASP A 1 120 ? -5.306 -0.017 9.116 1.00 96.44 120 ASP A CA 1
ATOM 867 C C . ASP A 1 120 ? -6.519 0.557 9.863 1.00 96.44 120 ASP A C 1
ATOM 869 O O . ASP A 1 120 ? -6.472 0.776 11.072 1.00 96.44 120 ASP A O 1
ATOM 873 N N . VAL A 1 121 ? -7.658 0.711 9.176 1.00 97.25 121 VAL A N 1
ATOM 874 C CA . VAL A 1 121 ? -8.934 1.039 9.831 1.00 97.25 121 VAL A CA 1
ATOM 875 C C . VAL A 1 121 ? -9.338 -0.049 10.827 1.00 97.25 121 VAL A C 1
ATOM 877 O O . VAL A 1 121 ? -9.740 0.292 11.937 1.00 97.25 121 VAL A O 1
ATOM 880 N N . ILE A 1 122 ? -9.215 -1.333 10.467 1.00 96.38 122 ILE A N 1
ATOM 881 C CA . ILE A 1 122 ? -9.523 -2.452 11.375 1.00 96.38 122 ILE A CA 1
ATOM 882 C C . ILE A 1 122 ? -8.595 -2.422 12.590 1.00 96.38 122 ILE A C 1
ATOM 884 O O . ILE A 1 122 ? -9.069 -2.506 13.720 1.00 96.38 122 ILE A O 1
ATOM 888 N N . TYR A 1 123 ? -7.292 -2.272 12.362 1.00 95.31 123 TYR A N 1
ATOM 889 C CA . TYR A 1 123 ? -6.288 -2.249 13.423 1.00 95.31 123 TYR A CA 1
ATOM 890 C C . TYR A 1 123 ? -6.513 -1.083 14.392 1.00 95.31 123 TYR A C 1
ATOM 892 O O . TYR A 1 123 ? -6.541 -1.259 15.606 1.00 95.31 123 TYR A O 1
ATOM 900 N N . SER A 1 124 ? -6.824 0.100 13.857 1.00 95.19 124 SER A N 1
ATOM 901 C CA . SER A 1 124 ? -7.076 1.300 14.660 1.00 95.19 124 SER A CA 1
ATOM 902 C C . SER A 1 124 ? -8.333 1.248 15.538 1.00 95.19 124 SER A C 1
ATOM 904 O O . SER A 1 124 ? -8.519 2.139 16.363 1.00 95.19 124 SER A O 1
ATOM 906 N N . LEU A 1 125 ? -9.187 0.221 15.413 1.00 95.50 125 LEU A N 1
ATOM 907 C CA . LEU A 1 125 ? -10.281 -0.008 16.365 1.00 95.50 125 LEU A CA 1
ATOM 908 C C . LEU A 1 125 ? -9.758 -0.229 17.791 1.00 95.50 125 LEU A C 1
ATOM 910 O O . LEU A 1 125 ? -10.432 0.143 18.745 1.00 95.50 125 LEU A O 1
ATOM 914 N N . GLN A 1 126 ? -8.557 -0.799 17.941 1.00 95.00 126 GLN A N 1
ATOM 915 C CA . GLN A 1 126 ? -7.910 -0.988 19.246 1.00 95.00 126 GLN A CA 1
ATOM 916 C C . GLN A 1 126 ? -7.475 0.342 19.882 1.00 95.00 126 GLN A C 1
ATOM 918 O O . GLN A 1 126 ? -7.407 0.448 21.105 1.00 95.00 126 GLN A O 1
ATOM 923 N N . ASP A 1 127 ? -7.224 1.362 19.060 1.00 93.62 127 ASP A N 1
ATOM 924 C CA . ASP A 1 127 ? -6.716 2.663 19.496 1.00 93.62 127 ASP A CA 1
ATOM 925 C C . ASP A 1 127 ? -7.836 3.676 19.792 1.00 93.62 127 ASP A C 1
ATOM 927 O O . ASP A 1 127 ? -7.541 4.827 20.110 1.00 93.62 127 ASP A O 1
ATOM 931 N N . GLU A 1 128 ? -9.118 3.302 19.675 1.00 93.69 128 GLU A N 1
ATOM 932 C CA . GLU A 1 128 ? -10.228 4.266 19.696 1.00 93.69 128 GLU A CA 1
ATOM 933 C C . GLU A 1 128 ? -10.259 5.103 20.986 1.00 93.69 128 GLU A C 1
ATOM 935 O O . GLU A 1 128 ? -10.303 6.334 20.919 1.00 93.69 128 GLU A O 1
ATOM 940 N N . ASP A 1 129 ? -10.200 4.462 22.155 1.00 93.88 129 ASP A N 1
ATOM 941 C CA . ASP A 1 129 ? -10.263 5.156 23.448 1.00 93.88 129 ASP A CA 1
ATOM 942 C C . ASP A 1 129 ? -9.071 6.099 23.650 1.00 93.88 129 ASP A C 1
ATOM 944 O O . ASP A 1 129 ? -9.226 7.228 24.130 1.00 93.88 129 ASP A O 1
ATOM 948 N N . PHE A 1 130 ? -7.883 5.661 23.229 1.00 95.06 130 PHE A N 1
ATOM 949 C CA . PHE A 1 130 ? -6.674 6.476 23.259 1.00 95.06 130 PHE A CA 1
ATOM 950 C C . PHE A 1 130 ? -6.807 7.681 22.321 1.00 95.06 130 PHE A C 1
ATOM 952 O O . PHE A 1 130 ? -6.633 8.824 22.749 1.00 95.06 130 PHE A O 1
ATOM 959 N N . ASP A 1 131 ? -7.174 7.454 21.058 1.00 95.94 131 ASP A N 1
ATOM 960 C CA . ASP A 1 131 ? -7.317 8.517 20.067 1.00 95.94 131 ASP A CA 1
ATOM 961 C C . ASP A 1 131 ? -8.371 9.549 20.528 1.00 95.94 131 ASP A C 1
ATOM 963 O O . ASP A 1 131 ? -8.137 10.756 20.418 1.00 95.94 131 ASP A O 1
ATOM 967 N N . ARG A 1 132 ? -9.486 9.113 21.141 1.00 95.06 132 ARG A N 1
ATOM 968 C CA . ARG A 1 132 ? -10.482 10.012 21.762 1.00 95.06 132 ARG A CA 1
ATOM 969 C C . ARG A 1 132 ? -9.890 10.821 22.914 1.00 95.06 132 ARG A C 1
ATOM 971 O O . ARG A 1 132 ? -10.083 12.037 22.953 1.00 95.06 132 ARG A O 1
ATOM 978 N N . GLY A 1 133 ? -9.166 10.173 23.826 1.00 96.81 133 GLY A N 1
ATOM 979 C CA . GLY A 1 133 ? -8.571 10.811 25.004 1.00 96.81 133 GLY A CA 1
ATOM 980 C C . GLY A 1 133 ? -7.571 11.922 24.666 1.00 96.81 133 GLY A C 1
ATOM 981 O O . GLY A 1 133 ? -7.491 12.919 25.383 1.00 96.81 133 GLY A O 1
ATOM 982 N N . TYR A 1 134 ? -6.860 11.793 23.544 1.00 95.81 134 TYR A N 1
ATOM 983 C CA . TYR A 1 134 ? -5.875 12.776 23.075 1.00 95.81 134 TYR A CA 1
ATOM 984 C C . TYR A 1 134 ? -6.391 13.702 21.960 1.00 95.81 134 TYR A C 1
ATOM 986 O O . TYR A 1 134 ? -5.618 14.491 21.409 1.00 95.81 134 TYR A O 1
ATOM 994 N N . GLY A 1 135 ? -7.683 13.635 21.616 1.00 95.62 135 GLY A N 1
ATOM 995 C CA . GLY A 1 135 ? -8.285 14.463 20.564 1.00 95.62 135 GLY A CA 1
ATOM 996 C C . GLY A 1 135 ? -7.734 14.180 19.161 1.00 95.62 135 GLY A C 1
ATOM 997 O O . GLY A 1 135 ? -7.730 15.066 18.300 1.00 95.62 135 GLY A O 1
ATOM 998 N N . LEU A 1 136 ? -7.237 12.964 18.932 1.00 96.81 136 LEU A N 1
ATOM 999 C CA . LEU A 1 136 ? -6.766 12.496 17.636 1.00 96.81 136 LEU A CA 1
ATOM 1000 C C . LEU A 1 136 ? -7.953 12.127 16.742 1.00 96.81 136 LEU A C 1
ATOM 1002 O O . LEU A 1 136 ? -9.042 11.780 17.195 1.00 96.81 136 LEU A O 1
ATOM 1006 N N . LYS A 1 137 ? -7.745 12.237 15.433 1.00 96.12 137 LYS A N 1
ATOM 1007 C CA . LYS A 1 137 ? -8.743 11.950 14.408 1.00 96.12 137 LYS A CA 1
ATOM 1008 C C . LYS A 1 137 ? -8.363 10.654 13.710 1.00 96.12 137 LYS A C 1
ATOM 1010 O O . LYS A 1 137 ? -7.293 10.548 13.122 1.00 96.12 137 LYS A O 1
ATOM 1015 N N . SER A 1 138 ? -9.289 9.712 13.718 1.00 96.44 138 SER A N 1
ATOM 1016 C CA . SER A 1 138 ? -9.235 8.465 12.959 1.00 96.44 138 SER A CA 1
ATOM 1017 C C . SER A 1 138 ? -10.652 8.094 12.529 1.00 96.44 138 SER A C 1
ATOM 1019 O O . SER A 1 138 ? -11.631 8.696 12.996 1.00 96.44 138 SER A O 1
ATOM 1021 N N . ILE A 1 139 ? -10.787 7.148 11.598 1.00 97.12 139 ILE A N 1
ATOM 1022 C CA . ILE A 1 139 ? -12.107 6.661 11.184 1.00 97.12 139 ILE A CA 1
ATOM 1023 C C . ILE A 1 139 ? -12.889 6.129 12.405 1.00 97.12 139 ILE A C 1
ATOM 1025 O O . ILE A 1 139 ? -13.992 6.635 12.614 1.00 97.12 139 ILE A O 1
ATOM 1029 N N . PRO A 1 140 ? -12.335 5.256 13.273 1.00 95.44 140 PRO A N 1
ATOM 1030 C CA . PRO A 1 140 ? -13.013 4.816 14.502 1.00 95.44 140 PRO A CA 1
ATOM 1031 C C . PRO A 1 140 ? -13.401 5.939 15.475 1.00 95.44 140 PRO A C 1
ATOM 1033 O O . PRO A 1 140 ? -14.440 5.885 16.122 1.00 95.44 140 PRO A O 1
ATOM 1036 N N . VAL A 1 141 ? -12.626 7.024 15.569 1.00 95.50 141 VAL A N 1
ATOM 1037 C CA . VAL A 1 141 ? -13.041 8.165 16.404 1.00 95.50 141 VAL A CA 1
ATOM 1038 C C . VAL A 1 141 ? -14.223 8.912 15.786 1.00 95.50 141 VAL A C 1
ATOM 1040 O O . VAL A 1 141 ? -15.146 9.336 16.492 1.00 95.50 141 VAL A O 1
ATOM 1043 N N . ARG A 1 142 ? -14.208 9.097 14.462 1.00 95.62 142 ARG A N 1
ATOM 1044 C CA . ARG A 1 142 ? -15.215 9.884 13.737 1.00 95.62 142 ARG A CA 1
ATOM 1045 C C . ARG A 1 142 ? -16.550 9.153 13.575 1.00 95.62 142 ARG A C 1
ATOM 1047 O O . ARG A 1 142 ? -17.576 9.816 13.434 1.00 95.62 142 ARG A O 1
ATOM 1054 N N . MET A 1 143 ? -16.551 7.825 13.569 1.00 93.94 143 MET A N 1
ATOM 1055 C CA . MET A 1 143 ? -17.747 6.989 13.433 1.00 93.94 143 MET A CA 1
ATOM 1056 C C . MET A 1 143 ? -17.633 5.735 14.297 1.00 93.94 143 MET A C 1
ATOM 1058 O O . MET A 1 143 ? -16.536 5.302 14.583 1.00 93.94 143 MET A O 1
ATOM 1062 N N . SER A 1 144 ? -18.750 5.101 14.660 1.00 91.69 144 SER A N 1
ATOM 1063 C CA . SER A 1 144 ? -18.720 3.858 15.456 1.00 91.69 144 SER A CA 1
ATOM 1064 C C . SER A 1 144 ? -17.869 2.740 14.828 1.00 91.69 144 SER A C 1
ATOM 1066 O O . SER A 1 144 ? -17.746 2.680 13.602 1.00 91.69 144 SER A O 1
ATOM 1068 N N . ALA A 1 145 ? -17.431 1.771 15.641 1.00 94.00 145 ALA A N 1
ATOM 1069 C CA . ALA A 1 145 ? -16.761 0.552 15.179 1.00 94.00 145 ALA A CA 1
ATOM 1070 C C . ALA A 1 145 ? -17.495 -0.154 14.018 1.00 94.00 145 ALA A C 1
ATOM 1072 O O . ALA A 1 145 ? -16.874 -0.585 13.048 1.00 94.00 145 ALA A O 1
ATOM 1073 N N . LYS A 1 146 ? -18.838 -0.202 14.042 1.00 95.69 146 LYS A N 1
ATOM 1074 C CA . LYS A 1 146 ? -19.645 -0.746 12.929 1.00 95.69 146 LYS A CA 1
ATOM 1075 C C . LYS A 1 146 ? -19.437 0.029 11.626 1.00 95.69 146 LYS A C 1
ATOM 1077 O O . LYS A 1 146 ? -19.316 -0.577 10.563 1.00 95.69 146 LYS A O 1
ATOM 1082 N N . GLY A 1 147 ? -19.413 1.358 11.717 1.00 97.00 147 GLY A N 1
ATOM 1083 C CA . GLY A 1 147 ? -19.159 2.248 10.586 1.00 97.00 147 GLY A CA 1
ATOM 1084 C C . GLY A 1 147 ? -17.736 2.095 10.059 1.00 97.00 147 GLY A C 1
ATOM 1085 O O . GLY A 1 147 ? -17.552 1.942 8.857 1.00 97.00 147 GLY A O 1
ATOM 1086 N N . ALA A 1 148 ? -16.746 2.042 10.950 1.00 97.19 148 ALA A N 1
ATOM 1087 C CA . ALA A 1 148 ? -15.348 1.835 10.588 1.00 97.19 148 ALA A CA 1
ATOM 1088 C C . ALA A 1 148 ? -15.140 0.504 9.846 1.00 97.19 148 ALA A C 1
ATOM 1090 O O . ALA A 1 148 ? -14.568 0.487 8.757 1.00 97.19 148 ALA A O 1
ATOM 1091 N N . LEU A 1 149 ? -15.706 -0.594 10.361 1.00 97.19 149 LEU A N 1
ATOM 1092 C CA . LEU A 1 149 ? -15.685 -1.895 9.684 1.00 97.19 149 LEU A CA 1
ATOM 1093 C C . LEU A 1 149 ? -16.389 -1.851 8.321 1.00 97.19 149 LEU A C 1
ATOM 1095 O O . LEU A 1 149 ? -15.927 -2.471 7.368 1.00 97.19 149 LEU A O 1
ATOM 1099 N N . PHE A 1 150 ? -17.492 -1.108 8.190 1.00 97.94 150 PHE A N 1
ATOM 1100 C CA . PHE A 1 150 ? -18.147 -0.919 6.894 1.00 97.94 150 PHE A CA 1
ATOM 1101 C C . PHE A 1 150 ? -17.256 -0.164 5.898 1.00 97.94 150 PHE A C 1
ATOM 1103 O O . PHE A 1 150 ? -17.120 -0.609 4.760 1.00 97.94 150 PHE A O 1
ATOM 1110 N N . ILE A 1 151 ? -16.602 0.922 6.321 1.00 98.25 151 ILE A N 1
ATOM 1111 C CA . ILE A 1 151 ? -15.646 1.648 5.474 1.00 98.25 151 ILE A CA 1
ATOM 1112 C C . ILE A 1 151 ? -14.486 0.741 5.060 1.00 98.25 151 ILE A C 1
ATOM 1114 O O . ILE A 1 151 ? -14.145 0.710 3.882 1.00 98.25 151 ILE A O 1
ATOM 1118 N N . SER A 1 152 ? -13.933 -0.050 5.981 1.00 98.06 152 SER A N 1
ATOM 1119 C CA . SER A 1 152 ? -12.880 -1.018 5.661 1.00 98.06 152 SER A CA 1
ATOM 1120 C C . SER A 1 152 ? -13.322 -2.031 4.591 1.00 98.06 152 SER A C 1
ATOM 1122 O O . SER A 1 152 ? -12.585 -2.275 3.638 1.00 98.06 152 SER A O 1
ATOM 1124 N N . ARG A 1 153 ? -14.563 -2.544 4.650 1.00 98.25 153 ARG A N 1
ATOM 1125 C CA . ARG A 1 153 ? -15.111 -3.418 3.590 1.00 98.25 153 ARG A CA 1
ATOM 1126 C C . ARG A 1 153 ? -15.182 -2.723 2.236 1.00 98.25 153 ARG A C 1
ATOM 1128 O O . ARG A 1 153 ? -14.850 -3.344 1.232 1.00 98.25 153 ARG A O 1
ATOM 1135 N N . LEU A 1 154 ? -15.605 -1.457 2.194 1.00 98.56 154 LEU A N 1
ATOM 1136 C CA . LEU A 1 154 ? -15.641 -0.688 0.946 1.00 98.56 154 LEU A CA 1
ATOM 1137 C C . LEU A 1 154 ? -14.237 -0.466 0.379 1.00 98.56 154 LEU A C 1
ATOM 1139 O O . LEU A 1 154 ? -14.042 -0.600 -0.827 1.00 98.56 154 LEU A O 1
ATOM 1143 N N . LEU A 1 155 ? -13.262 -0.170 1.241 1.00 98.75 155 LEU A N 1
ATOM 1144 C CA . LEU A 1 155 ? -11.863 -0.023 0.850 1.00 98.75 155 LEU A CA 1
ATOM 1145 C C . LEU A 1 155 ? -11.305 -1.341 0.289 1.00 98.75 155 LEU A C 1
ATOM 1147 O O . LEU A 1 155 ? -10.752 -1.342 -0.806 1.00 98.75 155 LEU A O 1
ATOM 1151 N N . HIS A 1 156 ? -11.533 -2.477 0.954 1.00 98.50 156 HIS A N 1
ATOM 1152 C CA . HIS A 1 156 ? -11.099 -3.795 0.465 1.00 98.50 156 HIS A CA 1
ATOM 1153 C C . HIS A 1 156 ? -11.816 -4.226 -0.819 1.00 98.50 156 HIS A C 1
ATOM 1155 O O . HIS A 1 156 ? -11.183 -4.770 -1.721 1.00 98.50 156 HIS A O 1
ATOM 1161 N N . ALA A 1 157 ? -13.109 -3.931 -0.963 1.00 98.50 157 ALA A N 1
ATOM 1162 C CA . ALA A 1 157 ? -13.826 -4.165 -2.214 1.00 98.50 157 ALA A CA 1
ATOM 1163 C C . ALA A 1 157 ? -13.246 -3.319 -3.361 1.00 98.50 157 ALA A C 1
ATOM 1165 O O . ALA A 1 157 ? -13.014 -3.834 -4.453 1.00 98.50 157 ALA A O 1
ATOM 1166 N N . GLY A 1 158 ? -12.955 -2.041 -3.101 1.00 98.69 158 GLY A N 1
ATOM 1167 C CA . GLY A 1 158 ? -12.272 -1.164 -4.050 1.00 98.69 158 GLY A CA 1
ATOM 1168 C C . GLY A 1 158 ? -10.879 -1.676 -4.419 1.00 98.69 158 GLY A C 1
ATOM 1169 O O . GLY A 1 158 ? -10.532 -1.689 -5.597 1.00 98.69 158 GLY A O 1
ATOM 1170 N N . ALA A 1 159 ? -10.118 -2.181 -3.443 1.00 98.50 159 ALA A N 1
ATOM 1171 C CA . ALA A 1 159 ? -8.815 -2.792 -3.682 1.00 98.50 159 ALA A CA 1
ATOM 1172 C C . ALA A 1 159 ? -8.904 -3.986 -4.640 1.00 98.50 159 ALA A C 1
ATOM 1174 O O . ALA A 1 159 ? -8.133 -4.062 -5.595 1.00 98.50 159 ALA A O 1
ATOM 1175 N N . MET A 1 160 ? -9.898 -4.862 -4.452 1.00 98.00 160 MET A N 1
ATOM 1176 C CA . MET A 1 160 ? -10.120 -5.992 -5.354 1.00 98.00 160 MET A CA 1
ATOM 1177 C C . MET A 1 160 ? -10.452 -5.549 -6.777 1.00 98.00 160 MET A C 1
ATOM 1179 O O . MET A 1 160 ? -9.908 -6.107 -7.728 1.00 98.00 160 MET A O 1
ATOM 1183 N N . VAL A 1 161 ? -11.303 -4.532 -6.940 1.00 98.06 161 VAL A N 1
ATOM 1184 C CA . VAL A 1 161 ? -11.602 -3.960 -8.262 1.00 98.06 161 VAL A CA 1
ATOM 1185 C C . VAL A 1 161 ? -10.327 -3.418 -8.905 1.00 98.06 161 VAL A C 1
ATOM 1187 O O . VAL A 1 161 ? -10.036 -3.739 -10.054 1.00 98.06 161 VAL A O 1
ATOM 1190 N N . CYS A 1 162 ? -9.534 -2.651 -8.161 1.00 97.81 162 CYS A N 1
ATOM 1191 C CA . CYS A 1 162 ? -8.264 -2.115 -8.632 1.00 97.81 162 CYS A CA 1
ATOM 1192 C C . CYS A 1 162 ? -7.283 -3.216 -9.062 1.00 97.81 162 CYS A C 1
ATOM 1194 O O . CYS A 1 162 ? -6.686 -3.108 -10.128 1.00 97.81 162 CYS A O 1
ATOM 1196 N N . TRP A 1 163 ? -7.146 -4.306 -8.308 1.00 95.81 163 TRP A N 1
ATOM 1197 C CA . TRP A 1 163 ? -6.251 -5.396 -8.702 1.00 95.81 163 TRP A CA 1
ATOM 1198 C C . TRP A 1 163 ? -6.770 -6.215 -9.892 1.00 95.81 163 TRP A C 1
ATOM 1200 O O . TRP A 1 163 ? -5.971 -6.643 -10.720 1.00 95.81 163 TRP A O 1
ATOM 1210 N N . ILE A 1 164 ? -8.089 -6.367 -10.052 1.00 95.00 164 ILE A N 1
ATOM 1211 C CA . ILE A 1 164 ? -8.671 -6.928 -11.284 1.00 95.00 164 ILE A CA 1
ATOM 1212 C C . ILE A 1 164 ? -8.317 -6.040 -12.482 1.00 95.00 164 ILE A C 1
ATOM 1214 O O . ILE A 1 164 ? -7.860 -6.544 -13.507 1.00 95.00 164 ILE A O 1
ATOM 1218 N N . LEU A 1 165 ? -8.489 -4.721 -12.352 1.00 93.12 165 LEU A N 1
ATOM 1219 C CA . LEU A 1 165 ? -8.123 -3.767 -13.401 1.00 93.12 165 LEU A CA 1
ATOM 1220 C C . LEU A 1 165 ? -6.621 -3.804 -13.701 1.00 93.12 165 LEU A C 1
ATOM 1222 O O . LEU A 1 165 ? -6.240 -3.702 -14.864 1.00 93.12 165 LEU A O 1
ATOM 1226 N N . ALA A 1 166 ? -5.776 -4.007 -12.687 1.00 91.88 166 ALA A N 1
ATOM 1227 C CA . ALA A 1 166 ? -4.338 -4.156 -12.876 1.00 91.88 166 ALA A CA 1
ATOM 1228 C C . ALA A 1 166 ? -4.004 -5.328 -13.812 1.00 91.88 166 ALA A C 1
ATOM 1230 O O . ALA A 1 166 ? -3.218 -5.149 -14.739 1.00 91.88 166 ALA A O 1
ATOM 1231 N N . ILE A 1 167 ? -4.658 -6.482 -13.630 1.00 90.12 167 ILE A N 1
ATOM 1232 C CA . ILE A 1 167 ? -4.500 -7.640 -14.523 1.00 90.12 167 ILE A CA 1
ATOM 1233 C C . ILE A 1 167 ? -5.047 -7.336 -15.921 1.00 90.12 167 ILE A C 1
ATOM 1235 O O . ILE A 1 167 ? -4.353 -7.548 -16.911 1.00 90.12 167 ILE A O 1
ATOM 1239 N N . VAL A 1 168 ? -6.268 -6.795 -16.013 1.00 89.00 168 VAL A N 1
ATOM 1240 C CA . VAL A 1 168 ? -6.935 -6.504 -17.298 1.00 89.00 168 VAL A CA 1
ATOM 1241 C C . VAL A 1 168 ? -6.118 -5.543 -18.164 1.00 89.00 168 VAL A C 1
ATOM 1243 O O . VAL A 1 168 ? -6.048 -5.713 -19.379 1.00 89.00 168 VAL A O 1
ATOM 1246 N N . PHE A 1 169 ? -5.486 -4.540 -17.557 1.00 86.88 169 PHE A N 1
ATOM 1247 C CA . PHE A 1 169 ? -4.681 -3.555 -18.277 1.00 86.88 169 PHE A CA 1
ATOM 1248 C C . PHE A 1 169 ? -3.212 -3.954 -18.455 1.00 86.88 169 PHE A C 1
ATOM 1250 O O . PHE A 1 169 ? -2.461 -3.211 -19.087 1.00 86.88 169 PHE A O 1
ATOM 1257 N N . PHE A 1 170 ? -2.777 -5.100 -17.926 1.00 84.94 170 PHE A N 1
ATOM 1258 C CA . PHE A 1 170 ? -1.367 -5.486 -17.963 1.00 84.94 170 PHE A CA 1
ATOM 1259 C C . PHE A 1 170 ? -0.839 -5.663 -19.392 1.00 84.94 170 PHE A C 1
ATOM 1261 O O . PHE A 1 170 ? 0.220 -5.136 -19.719 1.00 84.94 170 PHE A O 1
ATOM 1268 N N . ASP A 1 171 ? -1.607 -6.309 -20.275 1.00 80.06 171 ASP A N 1
ATOM 1269 C CA . ASP A 1 171 ? -1.250 -6.478 -21.695 1.00 80.06 171 ASP A CA 1
ATOM 1270 C C . ASP A 1 171 ? -1.029 -5.128 -22.402 1.00 80.06 171 ASP A C 1
ATOM 1272 O O . ASP A 1 171 ? -0.074 -4.965 -23.158 1.00 80.06 171 ASP A O 1
ATOM 1276 N N . GLN A 1 172 ? -1.844 -4.112 -22.094 1.00 75.75 172 GLN A N 1
ATOM 1277 C CA . GLN A 1 172 ? -1.643 -2.764 -22.639 1.00 75.75 172 GLN A CA 1
ATOM 1278 C C . GLN A 1 172 ? -0.323 -2.156 -22.169 1.00 75.75 172 GLN A C 1
ATOM 1280 O O . GLN A 1 172 ? 0.366 -1.502 -22.950 1.00 75.75 172 GLN A O 1
ATOM 1285 N N . THR A 1 173 ? 0.048 -2.395 -20.911 1.00 76.88 173 THR A N 1
ATOM 1286 C CA . THR A 1 173 ? 1.327 -1.947 -20.361 1.00 76.88 173 THR A CA 1
ATOM 1287 C C . THR A 1 173 ? 2.510 -2.659 -21.020 1.00 76.88 173 THR A C 1
ATOM 1289 O O . THR A 1 173 ? 3.467 -1.986 -21.397 1.00 76.88 173 THR A O 1
ATOM 1292 N N . VAL A 1 174 ? 2.433 -3.973 -21.261 1.00 73.62 174 VAL A N 1
ATOM 1293 C CA . VAL A 1 174 ? 3.477 -4.721 -21.991 1.00 73.62 174 VAL A CA 1
ATOM 1294 C C . VAL A 1 174 ? 3.619 -4.214 -23.430 1.00 73.62 174 VAL A C 1
ATOM 1296 O O . VAL A 1 174 ? 4.729 -3.937 -23.882 1.00 73.62 174 VAL A O 1
ATOM 1299 N N . ARG A 1 175 ? 2.505 -4.002 -24.142 1.00 71.19 175 ARG A N 1
ATOM 1300 C CA . ARG A 1 175 ? 2.517 -3.461 -25.514 1.00 71.19 175 ARG A CA 1
ATOM 1301 C C . ARG A 1 175 ? 3.057 -2.037 -25.585 1.00 71.19 175 ARG A C 1
ATOM 1303 O O . ARG A 1 175 ? 3.751 -1.688 -26.537 1.00 71.19 175 ARG A O 1
ATOM 1310 N N . ALA A 1 176 ? 2.745 -1.202 -24.595 1.00 67.25 176 ALA A N 1
ATOM 1311 C CA . ALA A 1 176 ? 3.292 0.147 -24.517 1.00 67.25 176 ALA A CA 1
ATOM 1312 C C . ALA A 1 176 ? 4.823 0.116 -24.370 1.00 67.25 176 ALA A C 1
ATOM 1314 O O . ALA A 1 176 ? 5.513 0.881 -25.047 1.00 67.25 176 ALA A O 1
ATOM 1315 N N . LEU A 1 177 ? 5.354 -0.809 -23.560 1.00 66.12 177 LEU A N 1
ATOM 1316 C CA . LEU A 1 177 ? 6.797 -1.028 -23.439 1.00 66.12 177 LEU A CA 1
ATOM 1317 C C . LEU A 1 177 ? 7.418 -1.530 -24.751 1.00 66.12 177 LEU A C 1
ATOM 1319 O O . LEU A 1 177 ? 8.435 -0.992 -25.187 1.00 66.12 177 LEU A O 1
ATOM 1323 N N . SER A 1 178 ? 6.802 -2.521 -25.404 1.00 62.22 178 SER A N 1
ATOM 1324 C CA . SER A 1 178 ? 7.345 -3.141 -26.621 1.00 62.22 178 SER A CA 1
ATOM 1325 C C . SER A 1 178 ? 7.382 -2.189 -27.824 1.00 62.22 178 SER A C 1
ATOM 1327 O O . SER A 1 178 ? 8.221 -2.339 -28.708 1.00 62.22 178 SER A O 1
ATOM 1329 N N . GLN A 1 179 ? 6.502 -1.185 -27.860 1.00 59.72 179 GLN A N 1
ATOM 1330 C CA . GLN A 1 179 ? 6.438 -0.169 -28.919 1.00 59.72 179 GLN A CA 1
ATOM 1331 C C . GLN A 1 179 ? 7.426 0.993 -28.722 1.00 59.72 179 GLN A C 1
ATOM 1333 O O . GLN A 1 179 ? 7.421 1.939 -29.506 1.00 59.72 179 GLN A O 1
ATOM 1338 N N . GLY A 1 180 ? 8.269 0.955 -27.684 1.00 53.75 180 GLY A N 1
ATOM 1339 C CA . GLY A 1 180 ? 9.242 2.014 -27.413 1.00 53.75 180 GLY A CA 1
ATOM 1340 C C . GLY A 1 180 ? 8.631 3.302 -26.851 1.00 53.75 180 GLY A C 1
ATOM 1341 O O . GLY A 1 180 ? 9.356 4.282 -26.674 1.00 53.75 180 GLY A O 1
ATOM 1342 N N . ASN A 1 181 ? 7.337 3.302 -26.502 1.00 53.19 181 ASN A N 1
ATOM 1343 C CA . ASN A 1 181 ? 6.683 4.404 -25.799 1.00 53.19 181 ASN A CA 1
ATOM 1344 C C . ASN A 1 181 ? 7.167 4.432 -24.341 1.00 53.19 181 ASN A C 1
ATOM 1346 O O . ASN A 1 181 ? 6.513 3.936 -23.426 1.00 53.19 181 ASN A O 1
ATOM 1350 N N . GLY A 1 182 ? 8.354 5.007 -24.143 1.00 50.28 182 GLY A N 1
ATOM 1351 C CA . GLY A 1 182 ? 8.899 5.361 -22.835 1.00 50.28 182 GLY A CA 1
ATOM 1352 C C . GLY A 1 182 ? 10.044 4.491 -22.304 1.00 50.28 182 GLY A C 1
ATOM 1353 O O . GLY A 1 182 ? 10.734 4.919 -21.387 1.00 50.28 182 GLY A O 1
ATOM 1354 N N . ALA A 1 183 ? 10.335 3.340 -22.910 1.00 47.72 183 ALA A N 1
ATOM 1355 C CA . ALA A 1 183 ? 11.423 2.452 -22.481 1.00 47.72 183 ALA A CA 1
ATOM 1356 C C . ALA A 1 183 ? 12.439 2.190 -23.604 1.00 47.72 183 ALA A C 1
ATOM 1358 O O . ALA A 1 183 ? 12.858 1.054 -23.831 1.00 47.72 183 ALA A O 1
ATOM 1359 N N . GLY A 1 184 ? 12.816 3.244 -24.337 1.00 42.84 184 GLY A N 1
ATOM 1360 C CA . GLY A 1 184 ? 13.911 3.175 -25.304 1.00 42.84 184 GLY A CA 1
ATOM 1361 C C . GLY A 1 184 ? 15.148 2.559 -24.643 1.00 42.84 184 GLY A C 1
ATOM 1362 O O . GLY A 1 184 ? 15.732 3.190 -23.766 1.00 42.84 184 GLY A O 1
ATOM 1363 N N . ALA A 1 185 ? 15.483 1.339 -25.083 1.00 41.59 185 ALA A N 1
ATOM 1364 C CA . ALA A 1 185 ? 16.543 0.422 -24.631 1.00 41.59 185 ALA A CA 1
ATOM 1365 C C . ALA A 1 185 ? 16.175 -0.766 -23.703 1.00 41.59 185 ALA A C 1
ATOM 1367 O O . ALA A 1 185 ? 17.073 -1.546 -23.409 1.00 41.59 185 ALA A O 1
ATOM 1368 N N . LEU A 1 186 ? 14.912 -1.008 -23.312 1.00 44.28 186 LEU A N 1
ATOM 1369 C CA . LEU A 1 186 ? 14.535 -2.224 -22.539 1.00 44.28 186 LEU A CA 1
ATOM 1370 C C . LEU A 1 186 ? 13.729 -3.274 -23.327 1.00 44.28 186 LEU A C 1
ATOM 1372 O O . LEU A 1 186 ? 13.323 -4.294 -22.774 1.00 44.28 186 LEU A O 1
ATOM 1376 N N . VAL A 1 187 ? 13.526 -3.0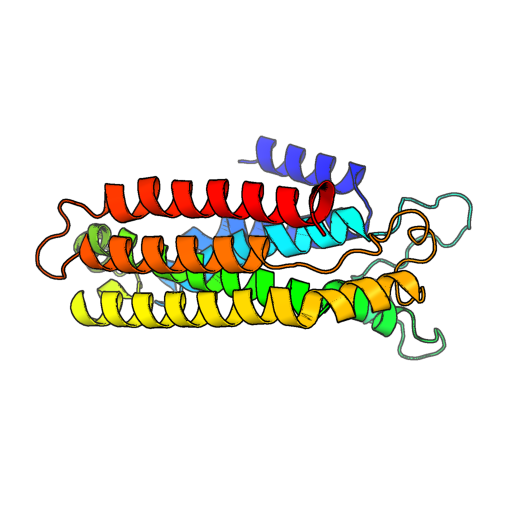57 -24.630 1.00 44.97 187 VAL A N 1
ATOM 1377 C CA . VAL A 1 187 ? 12.724 -3.933 -25.514 1.00 44.97 187 VAL A CA 1
ATOM 1378 C C . VAL A 1 187 ? 13.319 -5.345 -25.677 1.00 44.97 187 VAL A C 1
ATOM 1380 O O . VAL A 1 187 ? 12.657 -6.224 -26.212 1.00 44.97 187 VAL A O 1
ATOM 1383 N N . GLU A 1 188 ? 14.519 -5.624 -25.164 1.00 46.22 188 GLU A N 1
ATOM 1384 C CA . GLU A 1 188 ? 15.108 -6.968 -25.244 1.00 46.22 188 GLU A CA 1
ATOM 1385 C C . GLU A 1 188 ? 14.485 -7.976 -24.252 1.00 46.22 188 GLU A C 1
ATOM 1387 O O . GLU A 1 188 ? 14.645 -9.178 -24.436 1.00 46.22 188 GLU A O 1
ATOM 1392 N N . TYR A 1 189 ? 13.740 -7.517 -23.231 1.00 45.97 189 TYR A N 1
ATOM 1393 C CA . TYR A 1 189 ? 13.189 -8.382 -22.169 1.00 45.97 189 TYR A CA 1
ATOM 1394 C C . TYR A 1 189 ? 11.736 -8.056 -21.779 1.00 45.97 189 TYR A C 1
ATOM 1396 O O . TYR A 1 189 ? 11.327 -8.275 -20.637 1.00 45.97 189 TYR A O 1
ATOM 1404 N N . ALA A 1 190 ? 10.935 -7.500 -22.695 1.00 50.59 190 ALA A N 1
ATOM 1405 C CA . ALA A 1 190 ? 9.493 -7.436 -22.466 1.00 50.59 190 ALA A CA 1
ATOM 1406 C C . ALA A 1 190 ? 8.942 -8.869 -22.578 1.00 50.59 190 ALA A C 1
ATOM 1408 O O . ALA A 1 190 ? 9.088 -9.465 -23.646 1.00 50.59 190 ALA A O 1
ATOM 1409 N N . PRO A 1 191 ? 8.356 -9.453 -21.515 1.00 53.53 191 PRO A N 1
ATOM 1410 C CA . PRO A 1 191 ? 7.772 -10.781 -21.623 1.00 53.53 191 PRO A CA 1
ATOM 1411 C C . PRO A 1 191 ? 6.711 -10.759 -22.731 1.00 53.53 191 PRO A C 1
ATOM 1413 O O . PRO A 1 191 ? 5.834 -9.899 -22.720 1.00 53.53 191 PRO A O 1
ATOM 1416 N N . GLU A 1 192 ? 6.752 -11.713 -23.667 1.00 55.75 192 GLU A N 1
ATOM 1417 C CA . GLU A 1 192 ? 5.678 -11.926 -24.664 1.00 55.75 192 GLU A CA 1
ATOM 1418 C C . GLU A 1 192 ? 4.352 -12.373 -24.007 1.00 55.75 192 GLU A C 1
ATOM 1420 O O . GLU A 1 192 ? 3.338 -12.598 -24.668 1.00 55.75 192 GLU A O 1
ATOM 1425 N N . HIS A 1 193 ? 4.375 -12.482 -22.682 1.00 59.97 193 HIS A N 1
ATOM 1426 C CA . HIS A 1 193 ? 3.485 -13.238 -21.839 1.00 59.97 193 HIS A CA 1
ATOM 1427 C C . HIS A 1 193 ? 2.571 -12.303 -21.041 1.00 59.97 193 HIS A C 1
ATOM 1429 O O . HIS A 1 193 ? 3.012 -11.427 -20.290 1.00 59.97 193 HIS A O 1
ATOM 1435 N N . THR A 1 194 ? 1.265 -12.471 -21.229 1.00 68.56 194 THR A N 1
ATOM 1436 C CA . THR A 1 194 ? 0.224 -11.750 -20.488 1.00 68.56 194 THR A CA 1
ATOM 1437 C C . THR A 1 194 ? -0.038 -12.422 -19.142 1.00 68.56 194 THR A C 1
ATOM 1439 O O . THR A 1 194 ? 0.075 -13.640 -19.045 1.00 68.56 194 THR A O 1
ATOM 1442 N N . LEU A 1 195 ? -0.481 -11.670 -18.126 1.00 80.25 195 LEU A N 1
ATOM 1443 C CA . LEU A 1 195 ? -0.982 -12.288 -16.890 1.00 80.25 195 LEU A CA 1
ATOM 1444 C C . LEU A 1 195 ? -2.166 -13.211 -17.211 1.00 80.25 195 LEU A C 1
ATOM 1446 O O . LEU A 1 195 ? -3.115 -12.815 -17.893 1.00 80.25 195 LEU A O 1
ATOM 1450 N N . GLY A 1 196 ? -2.087 -14.442 -16.722 1.00 78.06 196 GLY A N 1
ATOM 1451 C CA . GLY A 1 196 ? -2.982 -15.536 -17.045 1.00 78.06 196 GLY A CA 1
ATOM 1452 C C . GLY A 1 196 ? -3.823 -15.993 -15.855 1.00 78.06 196 GLY A C 1
ATOM 1453 O O . GLY A 1 196 ? -4.132 -15.254 -14.917 1.00 78.06 196 GLY A O 1
ATOM 1454 N N . ALA A 1 197 ? -4.249 -17.256 -15.908 1.00 85.38 197 ALA A N 1
ATOM 1455 C CA . ALA A 1 197 ? -5.168 -17.836 -14.929 1.00 85.38 197 ALA A CA 1
ATOM 1456 C C . ALA A 1 197 ? -4.607 -17.839 -13.493 1.00 85.38 197 ALA A C 1
ATOM 1458 O O . ALA A 1 197 ? -5.382 -17.791 -12.535 1.00 85.38 197 ALA A O 1
ATOM 1459 N N . VAL A 1 198 ? -3.281 -17.871 -13.324 1.00 89.25 198 VAL A N 1
ATOM 1460 C CA . VAL A 1 198 ? -2.651 -17.931 -11.999 1.00 89.25 198 VAL A CA 1
ATOM 1461 C C . VAL A 1 198 ? -2.725 -16.589 -11.271 1.00 89.25 198 VAL A C 1
ATOM 1463 O O . VAL A 1 198 ? -3.012 -16.574 -10.073 1.00 89.25 198 VAL A O 1
ATOM 1466 N N . SER A 1 199 ? -2.604 -15.461 -11.971 1.00 89.62 199 SER A N 1
ATOM 1467 C CA . SER A 1 199 ? -2.837 -14.143 -11.365 1.00 89.62 199 SER A CA 1
ATOM 1468 C C . SER A 1 199 ? -4.291 -13.958 -10.926 1.00 89.62 199 SER A C 1
ATOM 1470 O O . SER A 1 199 ? -4.556 -13.409 -9.855 1.00 89.62 199 SER A O 1
ATOM 1472 N N . TYR A 1 200 ? -5.257 -14.486 -11.686 1.00 91.44 200 TYR A N 1
ATOM 1473 C CA . TYR A 1 200 ? -6.657 -14.497 -11.249 1.00 91.44 200 TYR A CA 1
ATOM 1474 C C . TYR A 1 200 ? -6.890 -15.416 -10.043 1.00 91.44 200 TYR A C 1
ATOM 1476 O O . TYR A 1 200 ? -7.658 -15.063 -9.147 1.00 91.44 200 TYR A O 1
ATOM 1484 N N . LEU A 1 201 ? -6.204 -16.561 -9.964 1.00 93.69 201 LEU A N 1
ATOM 1485 C CA . LEU A 1 201 ? -6.239 -17.418 -8.777 1.00 93.69 201 LEU A CA 1
ATOM 1486 C C . LEU A 1 201 ? -5.696 -16.685 -7.541 1.00 93.69 201 LEU A C 1
ATOM 1488 O O . LEU A 1 201 ? -6.296 -16.773 -6.469 1.00 93.69 201 LEU A O 1
ATOM 1492 N N . ALA A 1 202 ? -4.616 -15.914 -7.693 1.00 93.94 202 ALA A N 1
ATOM 1493 C CA . ALA A 1 202 ? -4.079 -15.078 -6.622 1.00 93.94 202 ALA A CA 1
ATOM 1494 C C . ALA A 1 202 ? -5.121 -14.075 -6.099 1.00 93.94 202 ALA A C 1
ATOM 1496 O O . ALA A 1 202 ? -5.263 -13.919 -4.885 1.00 93.94 202 ALA A O 1
ATOM 1497 N N . LEU A 1 203 ? -5.911 -13.458 -6.989 1.00 95.00 203 LEU A N 1
ATOM 1498 C CA . LEU A 1 203 ? -7.011 -12.568 -6.600 1.00 95.00 203 LEU A CA 1
ATOM 1499 C C . LEU A 1 203 ? -8.136 -13.285 -5.865 1.00 95.00 203 LEU A C 1
ATOM 1501 O O . LEU A 1 203 ? -8.675 -12.741 -4.903 1.00 95.00 203 LEU A O 1
ATOM 1505 N N . VAL A 1 204 ? -8.500 -14.492 -6.299 1.00 95.88 204 VAL A N 1
ATOM 1506 C CA . VAL A 1 204 ? -9.523 -15.291 -5.614 1.00 95.88 204 VAL A CA 1
ATOM 1507 C C . VAL A 1 204 ? -9.068 -15.609 -4.193 1.00 95.88 204 VAL A C 1
ATOM 1509 O O . VAL A 1 204 ? -9.832 -15.410 -3.250 1.00 95.88 204 VAL A O 1
ATOM 1512 N N . ILE A 1 205 ? -7.814 -16.037 -4.022 1.00 95.88 205 ILE A N 1
ATOM 1513 C CA . ILE A 1 205 ? -7.251 -16.327 -2.700 1.00 95.88 205 ILE A CA 1
ATOM 1514 C C . ILE A 1 205 ? -7.213 -15.059 -1.843 1.00 95.88 205 ILE A C 1
ATOM 1516 O O . ILE A 1 205 ? -7.685 -15.089 -0.708 1.00 95.88 205 ILE A O 1
ATOM 1520 N N . ALA A 1 206 ? -6.733 -13.937 -2.388 1.00 96.62 206 ALA A N 1
ATOM 1521 C CA . ALA A 1 206 ? -6.726 -12.659 -1.682 1.00 96.62 206 ALA A CA 1
ATOM 1522 C C . ALA A 1 206 ? -8.141 -12.248 -1.240 1.00 96.62 206 ALA A C 1
ATOM 1524 O O . ALA A 1 206 ? -8.346 -11.907 -0.078 1.00 96.62 206 ALA A O 1
ATOM 1525 N N . GLY A 1 207 ? -9.138 -12.367 -2.121 1.00 97.06 207 GLY A N 1
ATOM 1526 C CA . GLY A 1 207 ? -10.538 -12.087 -1.805 1.00 97.06 207 GLY A CA 1
ATOM 1527 C C . GLY A 1 207 ? -11.087 -12.973 -0.683 1.00 97.06 207 GLY A C 1
ATOM 1528 O O . GLY A 1 207 ? -11.732 -12.469 0.234 1.00 97.06 207 GLY A O 1
ATOM 1529 N N . VAL A 1 208 ? -10.789 -14.276 -0.699 1.00 97.06 208 VAL A N 1
ATOM 1530 C CA . VAL A 1 208 ? -11.169 -15.201 0.384 1.00 97.06 208 VAL A CA 1
ATOM 1531 C C . VAL A 1 208 ? -10.489 -14.820 1.701 1.00 97.06 208 VAL A C 1
ATOM 1533 O O . VAL A 1 208 ? -11.150 -14.795 2.739 1.00 97.06 208 VAL A O 1
ATOM 1536 N N . CYS A 1 209 ? -9.200 -14.474 1.671 1.00 96.75 209 CYS A N 1
ATOM 1537 C CA . CYS A 1 209 ? -8.472 -14.006 2.848 1.00 96.75 209 CYS A CA 1
ATOM 1538 C C . CYS A 1 209 ? -9.074 -12.716 3.418 1.00 96.75 209 CYS A C 1
ATOM 1540 O O . CYS A 1 209 ? -9.271 -12.641 4.627 1.00 96.75 209 CYS A O 1
ATOM 1542 N N . LEU A 1 210 ? -9.436 -11.744 2.575 1.00 96.81 210 LEU A N 1
ATOM 1543 C CA . LEU A 1 210 ? -10.087 -10.503 3.010 1.00 96.81 210 LEU A CA 1
ATOM 1544 C C . LEU A 1 210 ? -11.479 -10.770 3.600 1.00 96.81 210 LEU A C 1
ATOM 1546 O O . LEU A 1 210 ? -11.835 -10.206 4.632 1.00 96.81 210 LEU A O 1
ATOM 1550 N N . LEU A 1 211 ? -12.272 -11.662 2.998 1.00 96.62 211 LEU A N 1
ATOM 1551 C CA . LEU A 1 211 ? -13.563 -12.064 3.567 1.00 96.62 211 LEU A CA 1
ATOM 1552 C C . LEU A 1 211 ? -13.392 -12.722 4.940 1.00 96.62 211 LEU A C 1
ATOM 1554 O O . LEU A 1 211 ? -14.154 -12.435 5.866 1.00 96.62 211 LEU A O 1
ATOM 1558 N N . TYR A 1 212 ? -12.382 -13.579 5.083 1.00 96.38 212 TYR A N 1
ATOM 1559 C CA . TYR A 1 212 ? -12.083 -14.223 6.352 1.00 96.38 212 TYR A CA 1
ATOM 1560 C C . TYR A 1 212 ? -11.577 -13.216 7.392 1.00 96.38 212 TYR A C 1
ATOM 1562 O O . TYR A 1 212 ? -12.078 -13.228 8.513 1.00 96.38 212 TYR A O 1
ATOM 1570 N N . GLU A 1 213 ? -10.697 -12.285 7.025 1.00 96.56 213 GLU A N 1
ATOM 1571 C CA . GLU A 1 213 ? -10.246 -11.180 7.881 1.00 96.56 213 GLU A CA 1
ATOM 1572 C C . GLU A 1 213 ? -11.432 -10.399 8.470 1.00 96.56 213 GLU A C 1
ATOM 1574 O O . GLU A 1 213 ? -11.546 -10.243 9.687 1.00 96.56 213 GLU A O 1
ATOM 1579 N N . HIS A 1 214 ? -12.388 -10.011 7.622 1.00 95.56 214 HIS A N 1
ATOM 1580 C CA . HIS A 1 214 ? -13.610 -9.316 8.039 1.00 95.56 214 HIS A CA 1
ATOM 1581 C C . HIS A 1 214 ? -14.545 -10.163 8.911 1.00 95.56 214 HIS A C 1
ATOM 1583 O O . HIS A 1 214 ? -15.383 -9.608 9.622 1.00 95.56 214 HIS A O 1
ATOM 1589 N N . SER A 1 215 ? -14.428 -11.492 8.865 1.00 94.75 215 SER A N 1
ATOM 1590 C CA . SER A 1 215 ? -15.175 -12.404 9.741 1.00 94.75 215 SER A CA 1
ATOM 1591 C C . SER A 1 215 ? -14.531 -12.576 11.123 1.00 94.75 215 SER A C 1
ATOM 1593 O O . SER A 1 215 ? -15.219 -12.951 12.076 1.00 94.75 215 SER A O 1
ATOM 1595 N N . LEU A 1 216 ? -13.225 -12.300 11.238 1.00 94.06 216 LEU A N 1
ATOM 1596 C CA . LEU A 1 216 ? -12.467 -12.410 12.485 1.00 94.06 216 LEU A CA 1
ATOM 1597 C C . LEU A 1 216 ? -12.725 -11.243 13.434 1.00 94.06 216 LEU A C 1
ATOM 1599 O O . LEU A 1 216 ? -12.649 -11.434 14.645 1.00 94.06 216 LEU A O 1
ATOM 1603 N N . VAL A 1 217 ? -13.025 -10.062 12.893 1.00 94.38 217 VAL A N 1
ATOM 1604 C CA . VAL A 1 217 ? -13.218 -8.844 13.680 1.00 94.38 217 VAL A CA 1
ATOM 1605 C C . VAL A 1 217 ? -14.686 -8.464 13.707 1.00 94.38 217 VAL A C 1
ATOM 1607 O O . VAL A 1 217 ? -15.315 -8.226 12.673 1.00 94.38 217 VAL A O 1
ATOM 1610 N N . LYS A 1 218 ? -15.236 -8.366 14.915 1.00 92.69 218 LYS A N 1
ATOM 1611 C CA . LYS A 1 218 ? -16.601 -7.898 15.136 1.00 92.69 218 LYS A CA 1
ATOM 1612 C C . LYS A 1 218 ? -16.556 -6.584 15.897 1.00 92.69 218 LYS A C 1
ATOM 1614 O O . LYS A 1 218 ? -15.633 -6.309 16.649 1.00 92.69 218 LYS A O 1
ATOM 1619 N N . HIS A 1 219 ? -17.583 -5.767 15.705 1.00 89.69 219 HIS A N 1
ATOM 1620 C CA . HIS A 1 219 ? -17.697 -4.468 16.373 1.00 89.69 219 HIS A CA 1
ATOM 1621 C C . HIS A 1 219 ? -17.704 -4.540 17.911 1.00 89.69 219 HIS A C 1
ATOM 1623 O O . HIS A 1 219 ? -17.466 -3.531 18.560 1.00 89.69 219 HIS A O 1
ATOM 1629 N N . ASP A 1 220 ? -18.045 -5.700 18.464 1.00 88.88 220 ASP A N 1
ATOM 1630 C CA . ASP A 1 220 ? -18.193 -6.011 19.883 1.00 88.88 220 ASP A CA 1
ATOM 1631 C C . ASP A 1 220 ? -17.123 -6.989 20.401 1.00 88.88 220 ASP A C 1
ATOM 1633 O O . ASP A 1 220 ? -17.053 -7.235 21.601 1.00 88.88 220 ASP A O 1
ATOM 1637 N N . ASP A 1 221 ? -16.280 -7.529 19.516 1.00 92.75 221 ASP A N 1
ATOM 1638 C CA . ASP A 1 221 ? -15.207 -8.464 19.856 1.00 92.75 221 ASP A CA 1
ATOM 1639 C C . ASP A 1 221 ? -13.987 -8.218 18.957 1.00 92.75 221 ASP A C 1
ATOM 1641 O O . ASP A 1 221 ? -13.958 -8.592 17.778 1.00 92.75 221 ASP A O 1
ATOM 1645 N N . LEU A 1 222 ? -12.974 -7.577 19.544 1.00 92.75 222 LEU A N 1
ATOM 1646 C CA . LEU A 1 222 ? -11.691 -7.277 18.910 1.00 92.75 222 LEU A CA 1
ATOM 1647 C C . LEU A 1 222 ? -10.602 -8.309 19.255 1.00 92.75 222 LEU A C 1
ATOM 1649 O O . LEU A 1 222 ? -9.440 -8.114 18.900 1.00 92.75 222 LEU A O 1
ATOM 1653 N N . GLY A 1 223 ? -10.944 -9.427 19.910 1.00 92.12 223 GLY A N 1
ATOM 1654 C CA . GLY A 1 223 ? -9.971 -10.404 20.418 1.00 92.12 223 GLY A CA 1
ATOM 1655 C C . GLY A 1 223 ? -9.117 -11.093 19.345 1.00 92.12 223 GLY A C 1
ATOM 1656 O O . GLY A 1 223 ? -8.133 -11.753 19.670 1.00 92.12 223 GLY A O 1
ATOM 1657 N N . ARG A 1 224 ? -9.474 -10.949 18.062 1.00 93.25 224 ARG A N 1
ATOM 1658 C CA . ARG A 1 224 ? -8.738 -11.513 16.916 1.00 93.25 224 ARG A CA 1
ATOM 1659 C C . ARG A 1 224 ? -8.247 -10.458 15.918 1.00 93.25 224 ARG A C 1
ATOM 1661 O O . ARG A 1 224 ? -7.857 -10.836 14.815 1.00 93.25 224 ARG A O 1
ATOM 1668 N N . VAL A 1 225 ? -8.237 -9.172 16.287 1.00 93.38 225 VAL A N 1
ATOM 1669 C CA . VAL A 1 225 ? -7.753 -8.082 15.413 1.00 93.38 225 VAL A CA 1
ATOM 1670 C C . VAL A 1 225 ? -6.303 -8.295 14.991 1.00 93.38 225 VAL A C 1
ATOM 1672 O O . VAL A 1 225 ? -6.012 -8.179 13.808 1.00 93.38 225 VAL A O 1
ATOM 1675 N N . ASP A 1 226 ? -5.417 -8.715 15.894 1.00 90.69 226 ASP A N 1
ATOM 1676 C CA . ASP A 1 226 ? -4.006 -8.940 15.545 1.00 90.69 226 ASP A CA 1
ATOM 1677 C C . ASP A 1 226 ? -3.839 -10.064 14.514 1.00 90.69 226 ASP A C 1
ATOM 1679 O O . ASP A 1 226 ? -3.023 -9.965 13.601 1.00 90.69 226 ASP A O 1
ATOM 1683 N N . ALA A 1 227 ? -4.637 -11.131 14.620 1.00 89.38 227 ALA A N 1
ATOM 1684 C CA . ALA A 1 227 ? -4.626 -12.226 13.651 1.00 89.38 227 ALA A CA 1
ATOM 1685 C C . ALA A 1 227 ? -5.220 -11.798 12.301 1.00 89.38 227 ALA A C 1
ATOM 1687 O O . ALA A 1 227 ? -4.727 -12.215 11.252 1.00 89.38 227 ALA A O 1
ATOM 1688 N N . ALA A 1 228 ? -6.265 -10.969 12.329 1.00 86.62 228 ALA A N 1
ATOM 1689 C CA . ALA A 1 228 ? -6.824 -10.353 11.135 1.00 86.62 228 ALA A CA 1
ATOM 1690 C C . ALA A 1 228 ? -5.773 -9.459 10.453 1.00 86.62 228 ALA A C 1
ATOM 1692 O O . ALA A 1 228 ? -5.493 -9.635 9.276 1.00 86.62 228 ALA A O 1
ATOM 1693 N N . PHE A 1 229 ? -5.093 -8.596 11.206 1.00 87.81 229 PHE A N 1
ATOM 1694 C CA . PHE A 1 229 ? -4.087 -7.682 10.679 1.00 87.81 229 PHE A CA 1
ATOM 1695 C C . PHE A 1 229 ? -2.798 -8.396 10.244 1.00 87.81 229 PHE A C 1
ATOM 1697 O O . PHE A 1 229 ? -2.475 -8.396 9.062 1.00 87.81 229 PHE A O 1
ATOM 1704 N N . PHE A 1 230 ? -2.052 -9.030 11.150 1.00 84.94 230 PHE A N 1
ATOM 1705 C CA . PHE A 1 230 ? -0.716 -9.552 10.835 1.00 84.94 230 PHE A CA 1
ATOM 1706 C C . PHE A 1 230 ? -0.763 -10.819 9.983 1.00 84.94 230 PHE A C 1
ATOM 1708 O O . PHE A 1 230 ? -0.052 -10.928 8.982 1.00 84.94 230 PHE A O 1
ATOM 1715 N N . THR A 1 231 ? -1.593 -11.791 10.365 1.00 91.19 231 THR A N 1
ATOM 1716 C CA . THR A 1 231 ? -1.575 -13.105 9.715 1.00 91.19 231 THR A CA 1
ATOM 1717 C C . THR A 1 231 ? -2.213 -13.045 8.334 1.00 91.19 231 THR A C 1
ATOM 1719 O O . THR A 1 231 ? -1.618 -13.539 7.378 1.00 91.19 231 THR A O 1
ATOM 1722 N N . MET A 1 232 ? -3.400 -12.442 8.191 1.00 91.44 232 MET A N 1
ATOM 1723 C CA . MET A 1 232 ? -4.086 -12.434 6.891 1.00 91.44 232 MET A CA 1
ATOM 1724 C C . MET A 1 232 ? -3.369 -11.550 5.877 1.00 91.44 232 MET A C 1
ATOM 1726 O O . MET A 1 232 ? -3.125 -12.006 4.762 1.00 91.44 232 MET A O 1
ATOM 1730 N N . ASN A 1 233 ? -2.943 -10.343 6.261 1.00 91.62 233 ASN A N 1
ATOM 1731 C CA . ASN A 1 233 ? -2.231 -9.462 5.331 1.00 91.62 233 ASN A CA 1
ATOM 1732 C C . ASN A 1 233 ? -0.840 -9.999 4.964 1.00 91.62 233 ASN A C 1
ATOM 1734 O O . ASN A 1 233 ? -0.406 -9.848 3.818 1.00 91.62 233 ASN A O 1
ATOM 1738 N N . GLY A 1 234 ? -0.172 -10.712 5.879 1.00 91.94 234 GLY A N 1
ATOM 1739 C CA . GLY A 1 234 ? 1.053 -11.453 5.571 1.00 91.94 234 GLY A CA 1
ATOM 1740 C C . GLY A 1 234 ? 0.828 -12.564 4.538 1.00 91.94 234 GLY A C 1
ATOM 1741 O O . GLY A 1 234 ? 1.573 -12.655 3.561 1.00 91.94 234 GLY A O 1
ATOM 1742 N N . VAL A 1 235 ? -0.232 -13.366 4.705 1.00 93.06 235 VAL A N 1
ATOM 1743 C CA . VAL A 1 235 ? -0.606 -14.421 3.746 1.00 93.06 235 VAL A CA 1
ATOM 1744 C C . VAL A 1 235 ? -0.954 -13.828 2.381 1.00 93.06 235 VAL A C 1
ATOM 1746 O O . VAL A 1 235 ? -0.417 -14.300 1.380 1.00 93.06 235 VAL A O 1
ATOM 1749 N N . ILE A 1 236 ? -1.787 -12.780 2.333 1.00 94.19 236 ILE A N 1
ATOM 1750 C CA . ILE A 1 236 ? -2.149 -12.085 1.087 1.00 94.19 236 ILE A CA 1
ATOM 1751 C C . ILE A 1 236 ? -0.882 -11.628 0.359 1.00 94.19 236 ILE A C 1
ATOM 1753 O O . ILE A 1 236 ? -0.710 -11.958 -0.809 1.00 94.19 236 ILE A O 1
ATOM 1757 N N . SER A 1 237 ? 0.036 -10.948 1.054 1.00 92.69 237 SER A N 1
ATOM 1758 C CA . SER A 1 237 ? 1.274 -10.424 0.457 1.00 92.69 237 SER A CA 1
ATOM 1759 C C . SER A 1 237 ? 2.132 -11.520 -0.177 1.00 92.69 237 SER A C 1
ATOM 1761 O O . SER A 1 237 ? 2.538 -11.404 -1.332 1.00 92.69 237 SER A O 1
ATOM 1763 N N . ILE A 1 238 ? 2.411 -12.590 0.576 1.00 93.69 238 ILE A N 1
ATOM 1764 C CA . ILE A 1 238 ? 3.319 -13.660 0.142 1.00 93.69 238 ILE A CA 1
ATOM 1765 C C . ILE A 1 238 ? 2.692 -14.464 -0.994 1.00 93.69 238 ILE A C 1
ATOM 1767 O O . ILE A 1 238 ? 3.339 -14.692 -2.014 1.00 93.69 238 ILE A O 1
ATOM 1771 N N . VAL A 1 239 ? 1.433 -14.884 -0.839 1.00 92.31 239 VAL A N 1
ATOM 1772 C CA . VAL A 1 239 ? 0.751 -15.701 -1.850 1.00 92.31 239 VAL A CA 1
ATOM 1773 C C . VAL A 1 239 ? 0.559 -14.909 -3.137 1.00 92.31 239 VAL A C 1
ATOM 1775 O O . VAL A 1 239 ? 0.836 -15.434 -4.213 1.00 92.31 239 VAL A O 1
ATOM 1778 N N . PHE A 1 240 ? 0.143 -13.644 -3.037 1.00 90.62 240 PHE A N 1
ATOM 1779 C CA . PHE A 1 240 ? -0.031 -12.791 -4.207 1.00 90.62 240 PHE A CA 1
ATOM 1780 C C . PHE A 1 240 ? 1.291 -12.595 -4.954 1.00 90.62 240 PHE A C 1
ATOM 1782 O O . PHE A 1 240 ? 1.344 -12.826 -6.159 1.00 90.62 240 PHE A O 1
ATOM 1789 N N . ALA A 1 241 ? 2.376 -12.260 -4.245 1.00 90.12 241 ALA A N 1
ATOM 1790 C CA . ALA A 1 241 ? 3.690 -12.094 -4.859 1.00 90.12 241 ALA A CA 1
ATOM 1791 C C . ALA A 1 241 ? 4.173 -13.381 -5.548 1.00 90.12 241 ALA A C 1
ATOM 1793 O O . ALA A 1 241 ? 4.568 -13.337 -6.709 1.00 90.12 241 ALA A O 1
ATOM 1794 N N . LEU A 1 242 ? 4.108 -14.531 -4.868 1.00 92.31 242 LEU A N 1
ATOM 1795 C CA . LEU A 1 242 ? 4.584 -15.802 -5.421 1.00 92.31 242 LEU A CA 1
ATOM 1796 C C . LEU A 1 242 ? 3.793 -16.239 -6.655 1.00 92.31 242 LEU A C 1
ATOM 1798 O O . LEU A 1 242 ? 4.394 -16.683 -7.629 1.00 92.31 242 LEU A O 1
ATOM 1802 N N . LEU A 1 243 ? 2.464 -16.115 -6.629 1.00 91.56 243 LEU A N 1
ATOM 1803 C CA . LEU A 1 243 ? 1.623 -16.536 -7.748 1.00 91.56 243 LEU A CA 1
ATOM 1804 C C . LEU A 1 243 ? 1.749 -15.601 -8.951 1.00 91.56 243 LEU A C 1
ATOM 1806 O O . LEU A 1 243 ? 1.821 -16.094 -10.070 1.00 91.56 243 LEU A O 1
ATOM 1810 N N . VAL A 1 244 ? 1.834 -14.285 -8.743 1.00 86.50 244 VAL A N 1
ATOM 1811 C CA . VAL A 1 244 ? 2.057 -13.339 -9.849 1.00 86.50 244 VAL A CA 1
ATOM 1812 C C . VAL A 1 244 ? 3.446 -13.535 -10.460 1.00 86.50 244 VAL A C 1
ATOM 1814 O O . VAL A 1 244 ? 3.571 -13.561 -11.679 1.00 86.50 244 VAL A O 1
ATOM 1817 N N . ILE A 1 245 ? 4.485 -13.747 -9.643 1.00 84.81 245 ILE A N 1
ATOM 1818 C CA . ILE A 1 245 ? 5.830 -14.081 -10.145 1.00 84.81 245 ILE A CA 1
ATOM 1819 C C . ILE A 1 245 ? 5.794 -15.392 -10.941 1.00 84.81 245 ILE A C 1
ATOM 1821 O O . ILE A 1 245 ? 6.354 -15.461 -12.031 1.00 84.81 245 ILE A O 1
ATOM 1825 N N . LEU A 1 246 ? 5.120 -16.426 -10.430 1.00 86.44 246 LEU A N 1
ATOM 1826 C CA . LEU A 1 246 ? 4.974 -17.703 -11.130 1.00 86.44 246 LEU A CA 1
ATOM 1827 C C . LEU A 1 246 ? 4.274 -17.533 -12.485 1.00 86.44 246 LEU A C 1
ATOM 1829 O O . LEU A 1 246 ? 4.723 -18.098 -13.479 1.00 86.44 246 LEU A O 1
ATOM 1833 N N . ASP A 1 247 ? 3.198 -16.752 -12.529 1.00 83.75 247 ASP A N 1
ATOM 1834 C CA . ASP A 1 247 ? 2.450 -16.496 -13.758 1.00 83.75 247 ASP A CA 1
ATOM 1835 C C . ASP A 1 247 ? 3.311 -15.755 -14.787 1.00 83.75 247 ASP A C 1
ATOM 1837 O O . ASP A 1 247 ? 3.359 -16.161 -15.936 1.00 83.75 247 ASP A O 1
ATOM 1841 N N . VAL A 1 248 ? 4.072 -14.740 -14.368 1.00 76.81 248 VAL A N 1
ATOM 1842 C CA . VAL A 1 248 ? 4.939 -13.962 -15.272 1.00 76.81 248 VAL A CA 1
ATOM 1843 C C . VAL A 1 248 ? 6.122 -14.770 -15.815 1.00 76.81 248 VAL A C 1
ATOM 1845 O O . VAL A 1 248 ? 6.513 -14.564 -16.959 1.00 76.81 248 VAL A O 1
ATOM 1848 N N . PHE A 1 249 ? 6.735 -15.643 -15.006 1.00 72.12 249 PHE A N 1
ATOM 1849 C CA . PHE A 1 249 ? 8.022 -16.267 -15.356 1.00 72.12 249 PHE A CA 1
ATOM 1850 C C . PHE A 1 249 ? 7.950 -17.742 -15.761 1.00 72.12 249 PHE A C 1
ATOM 1852 O O . PHE A 1 249 ? 8.941 -18.263 -16.271 1.00 72.12 249 PHE A O 1
ATOM 1859 N N . VAL A 1 250 ? 6.845 -18.442 -15.487 1.00 71.12 250 VAL A N 1
ATOM 1860 C CA . VAL A 1 250 ? 6.773 -19.906 -15.668 1.00 71.12 250 VAL A CA 1
ATOM 1861 C C . VAL A 1 250 ? 5.629 -20.350 -16.573 1.00 71.12 250 VAL A C 1
ATOM 1863 O O . VAL A 1 250 ? 5.772 -21.366 -17.251 1.00 71.12 250 VAL A O 1
ATOM 1866 N N . ILE A 1 251 ? 4.492 -19.654 -16.549 1.00 66.75 251 ILE A N 1
ATOM 1867 C CA . ILE A 1 251 ? 3.242 -20.134 -17.166 1.00 66.75 251 ILE A CA 1
ATOM 1868 C C . ILE A 1 251 ? 2.771 -19.212 -18.284 1.00 66.75 251 ILE A C 1
ATOM 1870 O O . ILE A 1 251 ? 2.270 -19.715 -19.292 1.00 66.75 251 ILE A O 1
ATOM 1874 N N . GLY A 1 252 ? 2.870 -17.902 -18.048 1.00 56.50 252 GLY A N 1
ATOM 1875 C CA . GLY A 1 252 ? 2.488 -16.851 -18.977 1.00 56.50 252 GLY A CA 1
ATOM 1876 C C . GLY A 1 252 ? 3.207 -17.007 -20.286 1.00 56.50 252 GLY A C 1
ATOM 1877 O O . GLY A 1 252 ? 4.394 -17.399 -20.249 1.00 56.50 252 GLY A O 1
#

Sequence (252 aa):
ALFAALLFLTASAMINHQTLILAPLALVIIGGYSLTKRWTALCHLVLGLGLALAPLGGWLAAVGRPWDIASGNEWAPLGLTIFTSLEGAGNAVGESLAIVLQPSVVALALGVLLWVAGFDVIYSLQDEDFDRGYGLKSIPVRMSAKGALFISRLLHAGAMVCWILAIVFFDQTVRALSQGNGAGALVEYAPEHTLGAVSYLALVIAGVCLLYEHSLVKHDDLGRVDAAFFTMNGVISIVFALLVILDVFVIG

Secondary structure (DSSP, 8-state):
-HHHHHHHHHHHHHH-HHHHHHHHHHHHHHHHGGGGGGT-TTHHHHHHHHHHHHHHHHHHHHHSPP---SS------HHHHHHH-SSS--SHHHHHHHHHT-HHHHHHHHHHHHHHHHHHHHHGGGGHHHHHHTT---HHHHS-HHHHHHHHHHHHHHHHHHHHHHHHTHHHHHHHHHTTSS-TT-GGG--S----HHHHHHHHHHHHHHHHHHHH-BTTB-TTHHIIIIIIHHHHHHHHHHHHHHIIIII-

Foldseek 3Di:
DVVVLVVLLVVLVVQALQSNLCSVVLCCLVVCLVVCQAPAQLSLLSVLLSQLVVLLSVLCSVQPDHPDPPPPPPDPRLVCCVPVVPDDDPDPNVLQVCSSVQLLSVLQSLLSSLQSSLLVLLLCCVCQVVCVVVVTHHQCVVDALVRSLVSSVVSNVSSLVSNVRSLVRQVVSLVCCCVVSRRVPPNVDSQPAGQDPLLVVLSVLLVVLLVVLSVQDDSVDSPCSCCSRPVSVVCSVVSNVVSRCCRRPPPD

Radius of gyration: 20.42 Å; chains: 1; bounding box: 48×47×54 Å

pLDDT: mean 81.56, std 19.55, range [32.78, 98.75]